Protein AF-A0A7R8WYU8-F1 (afdb_monomer)

Solvent-accessible surface area (backbone atoms only — not comparable to full-atom values): 10848 Å² total; per-residue (Å²): 133,68,36,42,74,58,47,55,52,43,45,74,74,76,44,66,70,91,78,51,84,66,45,81,42,70,71,61,65,74,36,41,31,29,44,47,41,44,45,40,75,74,68,45,57,69,91,38,52,43,76,59,57,95,59,66,72,94,60,75,60,56,80,88,68,89,82,83,86,77,84,81,82,87,82,88,80,89,82,88,52,74,47,62,71,44,30,37,39,35,38,38,49,90,96,40,79,49,75,50,78,42,72,64,64,97,56,30,42,45,52,55,37,48,76,67,75,40,92,70,59,66,78,74,68,45,43,51,68,68,51,29,40,24,28,51,80,39,62,47,62,51,66,47,64,95,47,56,70,66,74,52,71,70,46,42,75,71,31,40,43,48,33,50,45,16,32,84,45,30,40,45,34,31,37,27,48,72,76,46,133

InterPro domains:
  IPR001041 2Fe-2S ferredoxin-type iron-sulfur binding domain [PF00111] (100-169)
  IPR001041 2Fe-2S ferredoxin-type iron-sulfur binding domain [PS51085] (87-181)
  IPR001041 2Fe-2S ferredoxin-type iron-sulfur binding domain [cd00207] (91-170)
  IPR006058 2Fe-2S ferredoxin, iron-sulphur binding site [PS00197] (124-132)
  IPR012675 Beta-grasp domain superfamily [G3DSA:3.10.20.30] (64-180)
  IPR036010 2Fe-2S ferredoxin-like superfamily [SSF54292] (83-177)
  IPR039261 Ferredoxin-NADP reductase (FNR), nucleotide-binding domain [G3DSA:3.40.50.80] (1-59)
  IPR039261 Ferredoxin-NADP reductase (FNR), nucleotide-binding domain [SSF52343] (20-135)

Nearest PDB structures (foldseek):
  1qog-assembly2_B  TM=8.502E-01  e=9.549E-09  Nostoc sp. PCC 7120 = FACHB-418
  3av8-assembly4_D  TM=8.025E-01  e=3.251E-08  Aphanothece sacrum
  4wqm-assembly1_A  TM=8.534E-01  e=3.841E-06  Ectopseudomonas mendocina
  7c3a-assembly2_B  TM=7.737E-01  e=1.030E-04  Janthinobacterium sp. J3
  1j8c-assembly1_A  TM=2.943E-01  e=2.076E-01  Homo sapiens

Structure (mmCIF, N/CA/C/O backbone):
data_AF-A0A7R8WYU8-F1
#
_entry.id   AF-A0A7R8WYU8-F1
#
loop_
_atom_site.group_PDB
_atom_site.id
_atom_site.type_symbol
_atom_site.label_atom_id
_atom_site.label_alt_id
_atom_site.label_comp_id
_atom_site.label_asym_id
_atom_site.label_entity_id
_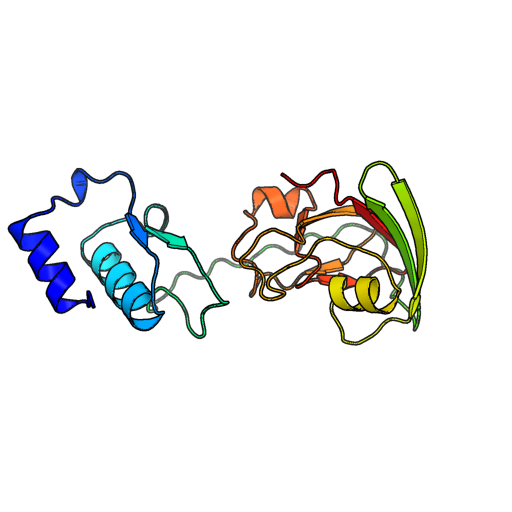atom_site.label_seq_id
_atom_site.pdbx_PDB_ins_code
_atom_site.Cartn_x
_atom_site.Cartn_y
_atom_site.Cartn_z
_atom_site.occupancy
_atom_site.B_iso_or_equiv
_atom_site.auth_seq_id
_atom_site.auth_comp_id
_atom_site.auth_asym_id
_atom_site.auth_atom_id
_atom_site.pdbx_PDB_model_num
ATOM 1 N N . MET A 1 1 ? -7.551 15.362 24.089 1.00 70.94 1 MET A N 1
ATOM 2 C CA . MET A 1 1 ? -7.209 14.040 23.531 1.00 70.94 1 MET A CA 1
ATOM 3 C C . MET A 1 1 ? -8.072 12.981 24.192 1.00 70.94 1 MET A C 1
ATOM 5 O O . MET A 1 1 ? -8.126 12.943 25.428 1.00 70.94 1 MET A O 1
ATOM 9 N N . ILE A 1 2 ? -8.813 12.225 23.382 1.00 85.44 2 ILE A N 1
ATOM 10 C CA . ILE A 1 2 ? -9.545 11.040 23.831 1.00 85.44 2 ILE A CA 1
ATOM 11 C C . ILE A 1 2 ? -8.518 9.941 24.126 1.00 85.44 2 ILE A C 1
ATOM 13 O O . ILE A 1 2 ? -7.519 9.805 23.426 1.00 85.44 2 ILE A O 1
ATOM 17 N N . ASN A 1 3 ? -8.714 9.250 25.237 1.00 82.69 3 ASN A N 1
ATOM 18 C CA . ASN A 1 3 ? -7.902 8.131 25.698 1.00 82.69 3 ASN A CA 1
ATOM 19 C C . ASN A 1 3 ? -8.862 7.074 26.254 1.00 82.69 3 ASN A C 1
ATOM 21 O O . ASN A 1 3 ? -10.072 7.313 26.297 1.00 82.69 3 ASN A O 1
ATOM 25 N N . ARG A 1 4 ? -8.330 5.935 26.701 1.00 83.12 4 ARG A N 1
ATOM 26 C CA . ARG A 1 4 ? -9.147 4.803 27.138 1.00 83.12 4 ARG A CA 1
ATOM 27 C C . ARG A 1 4 ? -10.199 5.169 28.193 1.00 83.12 4 ARG A C 1
ATOM 29 O O . ARG A 1 4 ? -11.384 4.997 27.940 1.00 83.12 4 ARG A O 1
ATOM 36 N N . GLU A 1 5 ? -9.791 5.769 29.312 1.00 87.56 5 GLU A N 1
ATOM 3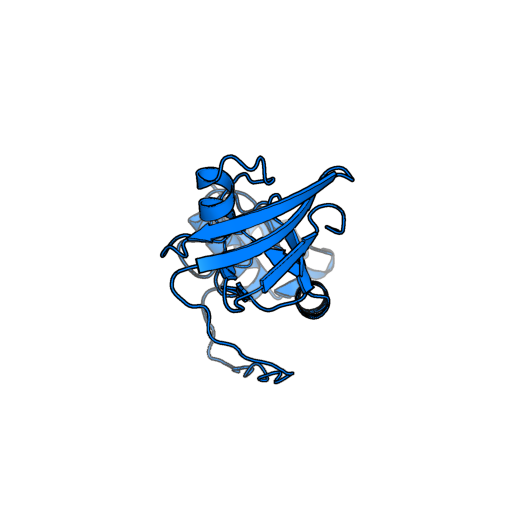7 C CA . GLU A 1 5 ? -10.724 6.165 30.382 1.00 87.56 5 GLU A CA 1
ATOM 38 C C . GLU A 1 5 ? -11.837 7.099 29.891 1.00 87.56 5 GLU A C 1
ATOM 40 O O . GLU A 1 5 ? -12.995 6.971 30.287 1.00 87.56 5 GLU A O 1
ATOM 45 N N . LYS A 1 6 ? -11.501 8.072 29.034 1.00 90.44 6 LYS A N 1
ATOM 46 C CA . LYS A 1 6 ? -12.499 9.001 28.492 1.00 90.44 6 LYS A CA 1
ATOM 47 C C . LYS A 1 6 ? -13.454 8.299 27.536 1.00 90.44 6 LYS A C 1
ATOM 49 O O . LYS A 1 6 ? -14.634 8.631 27.548 1.00 90.44 6 LYS A O 1
ATOM 54 N N . LEU A 1 7 ? -12.958 7.361 26.729 1.00 90.75 7 LEU A N 1
ATOM 55 C CA . LEU A 1 7 ? -13.792 6.571 25.832 1.00 90.75 7 LEU A CA 1
ATOM 56 C C . LEU A 1 7 ? -14.763 5.695 26.628 1.00 90.75 7 LEU A C 1
ATOM 58 O O . LEU A 1 7 ? -15.957 5.765 26.370 1.00 90.75 7 LEU A O 1
ATOM 62 N N . ASP A 1 8 ? -14.288 4.957 27.632 1.00 88.06 8 ASP A N 1
ATOM 63 C CA . ASP A 1 8 ? -15.143 4.081 28.445 1.00 88.06 8 ASP A CA 1
ATOM 64 C C . ASP A 1 8 ? -16.287 4.868 29.108 1.00 88.06 8 ASP A C 1
ATOM 66 O O . ASP A 1 8 ? -17.435 4.425 29.125 1.00 88.06 8 ASP A O 1
ATOM 70 N N . ARG A 1 9 ? -16.014 6.096 29.569 1.00 89.44 9 ARG A N 1
ATOM 71 C CA . ARG A 1 9 ? -17.054 7.002 30.085 1.00 89.44 9 ARG A CA 1
ATOM 72 C C . ARG A 1 9 ? -18.070 7.421 29.021 1.00 89.44 9 ARG A C 1
ATOM 74 O O . ARG A 1 9 ? -19.260 7.491 29.312 1.00 89.44 9 ARG A O 1
ATOM 81 N N . ILE A 1 10 ? -17.620 7.711 27.800 1.00 90.25 10 ILE A N 1
ATOM 82 C CA . ILE A 1 10 ? -18.508 8.068 26.683 1.00 90.25 10 ILE A CA 1
ATOM 83 C C . ILE A 1 10 ? -19.405 6.881 26.317 1.00 90.25 10 ILE A C 1
ATOM 85 O O . ILE A 1 10 ? -20.610 7.065 26.146 1.00 90.25 10 ILE A O 1
ATOM 89 N N . LEU A 1 11 ? -18.842 5.676 26.243 1.00 88.88 11 LEU A N 1
ATOM 90 C CA . LEU A 1 11 ? -19.587 4.452 25.944 1.00 88.88 11 LEU A CA 1
ATOM 91 C C . LEU A 1 11 ? -20.617 4.141 27.040 1.00 88.88 11 LEU A C 1
ATOM 93 O O . LEU A 1 11 ? -21.763 3.836 26.739 1.00 88.88 11 LEU A O 1
ATOM 97 N N . ALA A 1 12 ? -20.261 4.311 28.315 1.00 85.81 12 ALA A N 1
ATOM 98 C CA . ALA A 1 12 ? -21.185 4.063 29.421 1.00 85.81 12 ALA A CA 1
ATOM 99 C C . ALA A 1 12 ? -22.360 5.060 29.488 1.00 85.81 12 ALA A C 1
ATOM 101 O O . ALA A 1 12 ? -23.448 4.703 29.937 1.00 85.81 12 ALA A O 1
ATOM 102 N N . GLU A 1 13 ? -22.151 6.319 29.085 1.00 89.50 13 GLU A N 1
ATOM 103 C CA . GLU A 1 13 ? -23.128 7.394 29.310 1.00 89.50 13 GLU A CA 1
ATOM 104 C C . GLU A 1 13 ? -23.889 7.846 28.057 1.00 89.50 13 GLU A C 1
ATOM 106 O O . GLU A 1 13 ? -24.967 8.436 28.183 1.00 89.50 13 GLU A O 1
ATOM 111 N N . LYS A 1 14 ? -23.305 7.689 26.863 1.00 86.94 14 LYS A N 1
ATOM 112 C CA . LYS A 1 14 ? -23.737 8.430 25.664 1.00 86.94 14 LYS A CA 1
ATOM 113 C C . LYS A 1 14 ? -23.881 7.590 24.405 1.00 86.94 14 LYS A C 1
ATOM 115 O O . LYS A 1 14 ? -24.576 8.040 23.499 1.00 86.94 14 LYS A O 1
ATOM 120 N N . VAL A 1 15 ? -23.226 6.434 24.319 1.00 86.81 15 VAL A N 1
ATOM 121 C CA . VAL A 1 15 ? -23.106 5.689 23.061 1.00 86.81 15 VAL A CA 1
ATOM 122 C C . VAL A 1 15 ? -23.402 4.216 23.281 1.00 86.81 15 VAL A C 1
ATOM 124 O O . VAL A 1 15 ? -22.720 3.539 24.039 1.00 86.81 15 VAL A O 1
ATOM 127 N N . LYS A 1 16 ? -24.393 3.711 22.555 1.00 86.50 16 LYS A N 1
ATOM 128 C CA . LYS A 1 16 ? -24.689 2.286 22.469 1.00 86.50 16 LYS A CA 1
ATOM 129 C C . LYS A 1 16 ? -23.910 1.677 21.309 1.00 86.50 16 LYS A C 1
ATOM 131 O O . LYS A 1 16 ? -24.155 2.021 20.157 1.00 86.50 16 LYS A O 1
ATOM 136 N N . LEU A 1 17 ? -22.939 0.818 21.613 1.00 85.12 17 LEU A N 1
ATOM 137 C CA . LEU A 1 17 ? -22.055 0.218 20.603 1.00 85.12 17 LEU A CA 1
ATOM 138 C C . LEU A 1 17 ? -22.795 -0.675 19.606 1.00 85.12 17 LEU A C 1
ATOM 140 O O . LEU A 1 17 ? -22.388 -0.765 18.454 1.00 85.12 17 LEU A O 1
ATOM 144 N N . ASP A 1 18 ? -23.869 -1.321 20.046 1.00 84.62 18 ASP A N 1
ATOM 145 C CA . ASP A 1 18 ? -24.728 -2.183 19.236 1.00 84.62 18 ASP A CA 1
ATOM 146 C C . ASP A 1 18 ? -25.516 -1.418 18.162 1.00 84.62 18 ASP A C 1
ATOM 148 O O . ASP A 1 18 ? -25.942 -2.021 17.180 1.00 84.62 18 ASP A O 1
ATOM 152 N N . GLU A 1 19 ? -25.664 -0.099 18.310 1.00 88.88 19 GLU A N 1
ATOM 153 C CA . GLU A 1 19 ? -26.297 0.777 17.318 1.00 88.88 19 GLU A CA 1
ATOM 154 C C . GLU A 1 19 ? -25.285 1.365 16.309 1.00 88.88 19 GLU A C 1
ATOM 156 O O . GLU A 1 19 ? -25.689 2.097 15.408 1.00 88.88 19 GLU A O 1
ATOM 161 N N . LEU A 1 20 ? -23.981 1.074 16.440 1.00 89.56 20 LEU A N 1
ATOM 162 C CA . LEU A 1 20 ? -22.947 1.576 15.528 1.00 89.56 20 LEU A CA 1
ATOM 163 C C . LEU A 1 20 ? -22.593 0.556 14.439 1.00 89.56 20 LEU A C 1
ATOM 165 O O . LEU A 1 20 ? -22.223 -0.591 14.715 1.00 89.56 20 LEU A O 1
ATOM 169 N N . ASP A 1 21 ? -22.619 1.016 13.190 1.00 93.31 21 ASP A N 1
ATOM 170 C CA . ASP A 1 21 ? -22.162 0.227 12.048 1.00 93.31 21 ASP A CA 1
ATOM 171 C C . ASP A 1 21 ? -20.638 0.063 12.074 1.00 93.31 21 ASP A C 1
ATOM 173 O O . ASP A 1 21 ? -20.144 -1.067 12.073 1.00 93.31 21 ASP A O 1
ATOM 177 N N . GLU A 1 22 ? -19.914 1.184 12.170 1.00 95.06 22 GLU A N 1
ATOM 178 C CA . GLU A 1 22 ? -18.451 1.261 12.149 1.00 95.06 22 GLU A CA 1
ATOM 179 C C . GLU A 1 22 ? -17.923 2.430 12.998 1.00 95.06 22 GLU A C 1
ATOM 181 O O . GLU A 1 22 ? -18.631 3.399 13.282 1.00 95.06 22 GLU A O 1
ATOM 186 N N . ALA A 1 23 ? -16.646 2.354 13.376 1.00 93.94 23 ALA A N 1
ATOM 187 C CA . ALA A 1 23 ? -15.902 3.442 13.996 1.00 93.94 23 ALA A CA 1
ATOM 188 C C . ALA A 1 23 ? -14.667 3.777 13.157 1.00 93.94 23 ALA A C 1
ATOM 190 O O . ALA A 1 23 ? -13.799 2.930 12.960 1.00 93.94 23 ALA A O 1
ATOM 191 N N . ILE A 1 24 ? -14.567 5.025 12.704 1.00 94.75 24 ILE A N 1
ATOM 192 C CA . ILE A 1 24 ? -13.427 5.520 11.927 1.00 94.75 24 ILE A CA 1
ATOM 193 C C . ILE A 1 24 ? -12.549 6.367 12.847 1.00 94.75 24 ILE A C 1
ATOM 195 O O . ILE A 1 24 ? -13.016 7.333 13.455 1.00 94.75 24 ILE A O 1
ATOM 199 N N . ILE A 1 25 ? -11.281 5.987 12.975 1.00 94.12 25 ILE A N 1
ATOM 200 C CA . ILE A 1 25 ? -10.341 6.574 13.925 1.00 94.12 25 ILE A CA 1
ATOM 201 C C . ILE A 1 25 ? -9.202 7.251 13.166 1.00 94.12 25 ILE A C 1
ATOM 203 O O . ILE A 1 25 ? -8.524 6.642 12.346 1.00 94.12 25 ILE A O 1
ATOM 207 N N . CYS A 1 26 ? -8.964 8.515 13.494 1.00 94.44 26 CYS A N 1
ATOM 208 C CA . CYS A 1 26 ? -7.904 9.328 12.918 1.00 94.44 26 CYS A CA 1
ATOM 209 C C . CYS A 1 26 ? -7.281 10.189 14.026 1.00 94.44 26 CYS A C 1
ATOM 211 O O . CYS A 1 26 ? -7.989 10.689 14.909 1.00 94.44 26 CYS A O 1
ATOM 213 N N . GLY A 1 27 ? -5.956 10.342 14.023 1.00 91.94 27 GLY A N 1
ATOM 214 C CA . GLY A 1 27 ? -5.247 11.190 14.981 1.00 91.94 27 GLY A CA 1
ATOM 215 C C . GLY A 1 27 ? -3.880 10.647 15.397 1.00 91.94 27 GLY A C 1
ATOM 216 O O . GLY A 1 27 ? -3.328 9.769 14.742 1.00 91.94 27 GLY A O 1
ATOM 217 N N . PRO A 1 28 ? -3.300 11.168 16.493 1.00 92.19 28 PRO A N 1
ATOM 218 C CA . PRO A 1 28 ? -2.008 10.693 16.970 1.00 92.19 28 PRO A CA 1
ATOM 219 C C . PRO A 1 28 ? -2.071 9.221 17.392 1.00 92.19 28 PRO A C 1
ATOM 221 O O . PRO A 1 28 ? -3.026 8.805 18.051 1.00 92.19 28 PRO A O 1
ATOM 224 N N . GLU A 1 29 ? -1.021 8.462 17.089 1.00 91.50 29 GLU A N 1
ATOM 225 C CA . GLU A 1 29 ? -0.973 7.008 17.298 1.00 91.50 29 GLU A CA 1
ATOM 226 C C . GLU A 1 29 ? -1.404 6.547 18.709 1.00 91.50 29 GLU A C 1
ATOM 228 O O . GLU A 1 29 ? -2.282 5.686 18.790 1.00 91.50 29 GLU A O 1
ATOM 233 N N . PRO A 1 30 ? -0.950 7.156 19.829 1.00 91.12 30 PRO A N 1
ATOM 234 C CA . PRO A 1 30 ? -1.391 6.731 21.163 1.00 91.12 30 PRO A CA 1
ATOM 235 C C . PRO A 1 30 ? -2.900 6.897 21.399 1.00 91.12 30 PRO A C 1
ATOM 237 O O . PRO A 1 30 ? -3.507 6.146 22.161 1.00 91.12 30 PRO A O 1
ATOM 240 N N . MET A 1 31 ? -3.521 7.890 20.753 1.00 93.06 31 MET A N 1
ATOM 241 C CA . MET A 1 31 ? -4.975 8.056 20.787 1.00 93.06 31 MET A CA 1
ATOM 242 C C . MET A 1 31 ? -5.654 6.966 19.964 1.00 93.06 31 MET A C 1
ATOM 244 O O . MET A 1 31 ? -6.624 6.389 20.447 1.00 93.06 31 MET A O 1
ATOM 248 N N . MET A 1 32 ? -5.155 6.679 18.759 1.00 93.38 32 MET A N 1
ATOM 249 C CA . MET A 1 32 ? -5.753 5.660 17.898 1.00 93.38 32 MET A CA 1
ATOM 250 C C . MET A 1 32 ? -5.751 4.289 18.576 1.00 93.38 32 MET A C 1
ATOM 252 O O . MET A 1 32 ? -6.802 3.659 18.665 1.00 93.38 32 MET A O 1
ATOM 256 N N . ILE A 1 33 ? -4.616 3.894 19.159 1.00 91.81 33 ILE A N 1
ATOM 257 C CA . ILE A 1 33 ? -4.468 2.647 19.924 1.00 91.81 33 ILE A CA 1
ATOM 258 C C . ILE A 1 33 ? -5.430 2.624 21.114 1.00 91.81 33 ILE A C 1
ATOM 260 O O . ILE A 1 33 ? -6.173 1.660 21.298 1.00 91.81 33 ILE A O 1
ATOM 264 N N . GLY A 1 34 ? -5.464 3.692 21.916 1.00 92.25 34 GLY A N 1
ATOM 265 C CA . GLY A 1 34 ? -6.326 3.750 23.098 1.00 92.25 34 GLY A CA 1
ATOM 266 C C . GLY A 1 34 ? -7.819 3.666 22.766 1.00 92.25 34 GLY A C 1
ATOM 267 O O . GLY A 1 34 ? -8.577 3.033 23.503 1.00 92.25 34 GLY A O 1
ATOM 268 N N . VAL A 1 35 ? -8.241 4.284 21.659 1.00 93.69 35 VAL A N 1
ATOM 269 C CA . VAL A 1 35 ? -9.634 4.244 21.195 1.00 93.69 35 VAL A CA 1
ATOM 270 C C . VAL A 1 35 ? -9.973 2.880 20.601 1.00 93.69 35 VAL A C 1
ATOM 272 O O . VAL A 1 35 ? -10.967 2.285 21.005 1.00 93.69 35 VAL A O 1
ATOM 275 N N . ALA A 1 36 ? -9.141 2.355 19.701 1.00 93.50 36 ALA A N 1
ATOM 276 C CA . ALA A 1 36 ? -9.373 1.073 19.042 1.00 93.50 36 ALA A CA 1
ATOM 277 C C . ALA A 1 36 ? -9.475 -0.081 20.043 1.00 93.50 36 ALA A C 1
ATOM 279 O O . ALA A 1 36 ? -10.438 -0.847 20.018 1.00 93.50 36 ALA A O 1
ATOM 280 N N . ASN A 1 37 ? -8.530 -0.161 20.984 1.00 91.69 37 ASN A N 1
ATOM 281 C CA . ASN A 1 37 ? -8.561 -1.179 22.030 1.00 91.69 37 ASN A CA 1
ATOM 282 C C . ASN A 1 37 ? -9.747 -0.989 22.979 1.00 91.69 37 ASN A C 1
ATOM 284 O O . ASN A 1 37 ? -10.326 -1.974 23.427 1.00 91.69 37 ASN A O 1
ATOM 288 N N . GLY A 1 38 ? -10.147 0.254 23.269 1.00 92.00 38 GLY A N 1
ATOM 289 C CA . GLY A 1 38 ? -11.347 0.516 24.061 1.00 92.00 38 GLY A CA 1
ATOM 290 C C . GLY A 1 38 ? -12.625 0.038 23.376 1.00 92.00 38 GLY A C 1
ATOM 291 O O . GLY A 1 38 ? -13.411 -0.668 23.999 1.00 92.00 38 GLY A O 1
ATOM 292 N N . LEU A 1 39 ? -12.813 0.342 22.092 1.00 92.81 39 LEU A N 1
ATOM 293 C CA . LEU A 1 39 ? -13.968 -0.136 21.325 1.00 92.81 39 LEU A CA 1
ATOM 294 C C . LEU A 1 39 ? -13.992 -1.666 21.236 1.00 92.81 39 LEU A C 1
ATOM 296 O O . LEU A 1 39 ? -15.017 -2.280 21.530 1.00 92.81 39 LEU A O 1
ATOM 300 N N . TYR A 1 40 ? -12.851 -2.278 20.905 1.00 91.38 40 TYR A N 1
ATOM 301 C CA . TYR A 1 40 ? -12.728 -3.730 20.789 1.00 91.38 40 TYR A CA 1
ATOM 302 C C . TYR A 1 40 ? -13.046 -4.446 22.108 1.00 91.38 40 TYR A C 1
ATOM 304 O O . TYR A 1 40 ? -13.851 -5.373 22.145 1.00 91.38 40 TYR A O 1
ATOM 312 N N . GLN A 1 41 ? -12.482 -3.977 23.224 1.00 88.94 41 GLN A N 1
ATOM 313 C CA . GLN A 1 41 ? -12.712 -4.585 24.538 1.00 88.94 41 GLN A CA 1
ATOM 314 C C . GLN A 1 41 ? -14.139 -4.377 25.065 1.00 88.94 41 GLN A C 1
ATOM 316 O O . GLN A 1 41 ? -14.592 -5.154 25.903 1.00 88.94 41 GLN A O 1
ATOM 321 N N . ASN A 1 42 ? -14.858 -3.367 24.568 1.00 89.12 42 ASN A N 1
ATOM 322 C CA . ASN A 1 42 ? -16.280 -3.173 24.851 1.00 89.12 42 ASN A CA 1
ATOM 323 C C . ASN A 1 42 ? -17.199 -3.911 23.848 1.00 89.12 42 ASN A C 1
ATOM 325 O O . ASN A 1 42 ? -18.415 -3.743 23.898 1.00 89.12 42 ASN A O 1
ATOM 329 N N . GLY A 1 43 ? -16.644 -4.760 22.972 1.00 89.62 43 GLY A N 1
ATOM 330 C CA . GLY A 1 43 ? -17.402 -5.713 22.153 1.00 89.62 43 GLY A CA 1
ATOM 331 C C . GLY A 1 43 ? -17.604 -5.326 20.686 1.00 89.62 43 GLY A C 1
ATOM 332 O O . GLY A 1 43 ? -18.318 -6.036 19.981 1.00 89.62 43 GLY A O 1
ATOM 333 N N . MET A 1 44 ? -16.995 -4.239 20.202 1.00 92.38 44 MET A N 1
ATOM 334 C CA . MET A 1 44 ? -16.997 -3.930 18.769 1.00 92.38 44 MET A CA 1
ATOM 335 C C . MET A 1 44 ? -16.037 -4.864 18.020 1.00 92.38 44 MET A C 1
ATOM 337 O O . MET A 1 44 ? -14.898 -5.053 18.440 1.00 92.38 44 MET A O 1
ATOM 341 N N . ASP A 1 45 ? -16.475 -5.433 16.898 1.00 91.81 45 ASP A N 1
ATOM 342 C CA . ASP A 1 45 ? -15.616 -6.269 16.053 1.00 91.81 45 ASP A CA 1
ATOM 343 C C . ASP A 1 45 ? -14.452 -5.451 15.458 1.00 91.81 45 ASP A C 1
ATOM 345 O O . ASP A 1 45 ? -14.645 -4.303 15.048 1.00 91.81 45 ASP A O 1
ATOM 349 N N . LYS A 1 46 ? -13.247 -6.037 15.370 1.00 90.88 46 LYS A N 1
ATOM 350 C CA . LYS A 1 46 ? -12.080 -5.373 14.760 1.00 90.88 46 LYS A CA 1
ATOM 351 C C . LYS A 1 46 ? -12.344 -4.968 13.311 1.00 90.88 46 LYS A C 1
ATOM 353 O O . LYS A 1 46 ? -11.865 -3.922 12.890 1.00 90.88 46 LYS A O 1
ATOM 358 N N . SER A 1 47 ? -13.123 -5.749 12.561 1.00 90.19 47 SER A N 1
ATOM 359 C CA . SER A 1 47 ? -13.449 -5.463 11.162 1.00 90.19 47 SER A CA 1
ATOM 360 C C . SER A 1 47 ? -14.252 -4.170 10.990 1.00 90.19 47 SER A C 1
ATOM 362 O O . SER A 1 47 ? -14.208 -3.577 9.912 1.00 90.19 47 SER A O 1
ATOM 364 N N . LYS A 1 48 ? -14.956 -3.727 12.042 1.00 93.31 48 LYS A N 1
ATOM 365 C CA . LYS A 1 48 ? -15.756 -2.493 12.093 1.00 93.31 48 LYS A CA 1
ATOM 366 C C . LYS A 1 48 ? -14.966 -1.274 12.580 1.00 93.31 48 LYS A C 1
ATOM 368 O O . LYS A 1 48 ? -15.501 -0.169 12.593 1.00 93.31 48 LYS A O 1
ATOM 373 N N . ILE A 1 49 ? -13.715 -1.460 12.999 1.00 94.62 49 ILE A N 1
ATOM 374 C CA . ILE A 1 49 ? -12.832 -0.387 13.460 1.00 94.62 49 ILE A CA 1
ATOM 375 C C . ILE A 1 49 ? -11.860 -0.058 12.327 1.00 94.62 49 ILE A C 1
ATOM 377 O O . ILE A 1 49 ? -10.981 -0.850 11.991 1.00 94.62 49 ILE A O 1
ATOM 381 N N . LYS A 1 50 ? -12.033 1.116 11.724 1.00 94.12 50 LYS A N 1
ATOM 382 C CA . LYS A 1 50 ? -11.267 1.593 10.570 1.00 94.12 50 LYS A CA 1
ATOM 383 C C . LYS A 1 50 ? -10.307 2.701 10.989 1.00 94.12 50 LYS A C 1
ATOM 385 O O . LYS A 1 50 ? -10.583 3.441 11.935 1.00 94.12 50 LYS A O 1
ATOM 390 N N . PHE A 1 51 ? -9.203 2.842 10.263 1.00 93.38 51 PHE A N 1
ATOM 391 C CA . PHE A 1 51 ? -8.177 3.842 10.550 1.00 93.38 51 PHE A CA 1
ATOM 392 C C . PHE A 1 51 ? -7.849 4.671 9.319 1.00 93.38 51 PHE A C 1
ATOM 394 O O . PHE A 1 51 ? -7.752 4.139 8.218 1.00 93.38 51 PHE A O 1
ATOM 401 N N . GLU A 1 52 ? -7.604 5.956 9.539 1.00 92.31 52 GLU A N 1
ATOM 402 C CA . GLU A 1 52 ? -6.912 6.813 8.582 1.00 92.31 52 GLU A CA 1
ATOM 403 C C . GLU A 1 52 ? -5.490 7.055 9.102 1.00 92.31 52 GLU A C 1
ATOM 405 O O . GLU A 1 52 ? -5.288 7.666 10.157 1.00 92.31 52 GLU A O 1
ATOM 410 N N . LEU A 1 53 ? -4.497 6.519 8.390 1.00 90.38 53 LEU A N 1
ATOM 411 C CA . LEU A 1 53 ? -3.098 6.532 8.810 1.00 90.38 53 LEU A CA 1
ATOM 412 C C . LEU A 1 53 ? -2.311 7.581 8.022 1.00 90.38 53 LEU A C 1
ATOM 414 O O . LEU A 1 53 ? -2.069 7.430 6.830 1.00 90.38 53 LEU A O 1
ATOM 418 N N . PHE A 1 54 ? -1.833 8.623 8.704 1.00 86.50 54 PHE A N 1
ATOM 419 C CA . PHE A 1 54 ? -0.928 9.612 8.094 1.00 86.50 54 PHE A CA 1
ATOM 420 C C . PHE A 1 54 ? 0.513 9.114 7.952 1.00 86.50 54 PHE A C 1
ATOM 422 O O . PHE A 1 54 ? 1.308 9.692 7.214 1.00 86.50 54 PHE A O 1
ATOM 429 N N . ALA A 1 55 ? 0.866 8.070 8.695 1.00 86.62 55 ALA A N 1
ATOM 430 C CA . ALA A 1 55 ? 2.166 7.429 8.662 1.00 86.62 55 ALA A CA 1
ATOM 431 C C . ALA A 1 55 ? 2.005 5.946 9.016 1.00 86.62 55 ALA A C 1
ATOM 433 O O . ALA A 1 55 ? 1.029 5.588 9.685 1.00 86.62 55 ALA A O 1
ATOM 434 N N . PRO A 1 56 ? 2.958 5.089 8.613 1.00 86.44 56 PRO A N 1
ATOM 435 C CA . PRO A 1 56 ? 2.990 3.708 9.069 1.00 86.44 56 PRO A CA 1
ATOM 436 C C . PRO A 1 56 ? 3.053 3.673 10.600 1.00 86.44 56 PRO A C 1
ATOM 438 O O . PRO A 1 56 ? 3.853 4.415 11.182 1.00 86.44 56 PRO A O 1
ATOM 441 N N . PRO A 1 57 ? 2.232 2.844 11.258 1.00 86.75 57 PRO A N 1
ATOM 442 C CA . PRO A 1 57 ? 2.206 2.786 12.707 1.00 86.75 57 PRO A CA 1
ATOM 443 C C . PRO A 1 57 ? 3.523 2.207 13.237 1.00 86.75 57 PRO A C 1
ATOM 445 O O . PRO A 1 57 ? 4.093 1.276 12.667 1.00 86.75 57 PRO A O 1
ATOM 448 N N . SER A 1 58 ? 4.014 2.765 14.343 1.00 88.12 58 SER A N 1
ATOM 449 C CA . SER A 1 58 ? 5.259 2.324 14.986 1.00 88.12 58 SER A CA 1
ATOM 450 C C . SER A 1 58 ? 5.098 1.044 15.813 1.00 88.12 58 SER A C 1
ATOM 452 O O . SER A 1 58 ? 6.084 0.415 16.196 1.00 88.12 58 SER A O 1
ATOM 454 N N . GLN A 1 59 ? 3.851 0.654 16.070 1.00 85.00 59 GLN A N 1
ATOM 455 C CA . GLN A 1 59 ? 3.452 -0.530 16.822 1.00 85.00 59 GLN A CA 1
ATOM 456 C C . GLN A 1 59 ? 2.064 -1.008 16.355 1.00 85.00 59 GLN A C 1
ATOM 458 O O . GLN A 1 59 ? 1.342 -0.240 15.713 1.00 85.00 59 GLN A O 1
ATOM 463 N N . PRO A 1 60 ? 1.645 -2.242 16.683 1.00 86.50 60 PRO A N 1
ATOM 464 C CA . PRO A 1 60 ? 0.306 -2.723 16.355 1.00 86.50 60 PRO A CA 1
ATOM 465 C C . PRO A 1 60 ? -0.804 -1.810 16.902 1.00 86.50 60 PRO A C 1
ATOM 467 O O . PRO A 1 60 ? -0.753 -1.357 18.044 1.00 86.50 60 PRO A O 1
ATOM 470 N N . LEU A 1 61 ? -1.844 -1.567 16.096 1.00 85.69 61 LEU A N 1
ATOM 471 C CA . LEU A 1 61 ? -2.987 -0.728 16.494 1.00 85.69 61 LEU A CA 1
ATOM 472 C C . LEU A 1 61 ? -3.891 -1.397 17.542 1.00 85.69 61 LEU A C 1
ATOM 474 O O . LEU A 1 61 ? -4.613 -0.719 18.274 1.00 85.69 61 LEU A O 1
ATOM 478 N N . PHE A 1 62 ? -3.827 -2.724 17.629 1.00 86.75 62 PHE A N 1
ATOM 479 C CA . PHE A 1 62 ? -4.500 -3.529 18.640 1.00 86.75 62 PHE A CA 1
ATOM 480 C C . PHE A 1 62 ? -3.454 -4.231 19.497 1.00 86.75 62 PHE A C 1
ATOM 482 O O . PHE A 1 62 ? -2.538 -4.852 18.963 1.00 86.75 62 PHE A O 1
ATOM 489 N N . GLU A 1 63 ? -3.613 -4.157 20.814 1.00 77.81 63 GLU A N 1
ATOM 490 C CA . GLU A 1 63 ? -2.787 -4.916 21.748 1.00 77.81 63 GLU A CA 1
ATOM 491 C C . GLU A 1 63 ? -3.106 -6.412 21.596 1.00 77.81 63 GLU A C 1
ATOM 493 O O . GLU A 1 63 ? -4.269 -6.805 21.429 1.00 77.81 63 GLU A O 1
ATOM 498 N N . GLU A 1 64 ? -2.076 -7.261 21.611 1.00 61.31 64 GLU A N 1
ATOM 499 C CA . GLU A 1 64 ? -2.261 -8.704 21.477 1.00 61.31 64 GLU A CA 1
ATOM 500 C C . GLU A 1 64 ? -2.973 -9.280 22.709 1.00 61.31 64 GLU A C 1
ATOM 502 O O . GLU A 1 64 ? -2.471 -9.244 23.833 1.00 61.31 64 GLU A O 1
ATOM 507 N N . VAL A 1 65 ? -4.147 -9.866 22.478 1.00 41.03 65 VAL A N 1
ATOM 508 C CA . VAL A 1 65 ? -4.710 -10.919 23.329 1.00 41.03 65 VAL A CA 1
ATOM 509 C C . VAL A 1 65 ? -4.333 -12.259 22.697 1.00 41.03 65 VAL A C 1
ATOM 511 O O . VAL A 1 65 ? -4.416 -12.394 21.478 1.00 41.03 65 VAL A O 1
ATOM 514 N N . ALA A 1 66 ? -3.878 -13.209 23.522 1.00 35.81 66 ALA A N 1
ATOM 515 C CA . ALA A 1 66 ? -3.290 -14.486 23.107 1.00 35.81 66 ALA A CA 1
ATOM 516 C C . ALA A 1 66 ? -4.047 -15.200 21.957 1.00 35.81 66 ALA A C 1
ATOM 518 O O . ALA A 1 66 ? -5.275 -15.252 21.932 1.00 35.81 66 ALA A O 1
ATOM 519 N N . GLU A 1 67 ? -3.236 -15.735 21.042 1.00 34.53 67 GLU A N 1
ATOM 520 C CA . GLU A 1 67 ? -3.414 -16.064 19.617 1.00 34.53 67 GLU A CA 1
ATOM 521 C C . GLU A 1 67 ? -4.583 -16.965 19.165 1.00 34.53 67 GLU A C 1
ATOM 523 O O . GLU A 1 67 ? -5.000 -17.882 19.869 1.00 34.53 67 GLU A O 1
ATOM 528 N N . VAL A 1 68 ? -4.922 -16.850 17.868 1.00 28.53 68 VAL A N 1
ATOM 529 C CA . VAL A 1 68 ? -4.806 -17.995 16.937 1.00 28.53 68 VAL A CA 1
ATOM 530 C C . VAL A 1 68 ? -4.138 -17.521 15.642 1.00 28.53 68 VAL A C 1
ATOM 532 O O . VAL A 1 68 ? -4.709 -16.733 14.888 1.00 28.53 68 VAL A O 1
ATOM 535 N N . ALA A 1 69 ? -2.925 -18.017 15.398 1.00 35.81 69 ALA A N 1
ATOM 536 C CA . ALA A 1 69 ? -2.164 -17.824 14.173 1.00 35.81 69 ALA A CA 1
ATOM 537 C C . ALA A 1 69 ? -2.908 -18.390 12.952 1.00 35.81 69 ALA A C 1
ATOM 539 O O . ALA A 1 69 ? -3.365 -19.537 12.966 1.00 35.81 69 ALA A O 1
ATOM 540 N N . LYS A 1 70 ? -2.984 -17.609 11.871 1.00 30.14 70 LYS A N 1
ATOM 541 C CA . LYS A 1 70 ? -3.282 -18.126 10.534 1.00 30.14 70 LYS A CA 1
ATOM 542 C C . LYS A 1 70 ? -1.994 -18.080 9.726 1.00 30.14 70 LYS A C 1
ATOM 544 O O . LYS A 1 70 ? -1.407 -17.021 9.550 1.00 30.14 70 LYS A O 1
ATOM 549 N N . GLN A 1 71 ? -1.544 -19.261 9.322 1.00 29.84 71 GLN A N 1
ATOM 550 C CA . GLN A 1 71 ? -0.457 -19.445 8.371 1.00 29.84 71 GLN A CA 1
ATOM 551 C C . GLN A 1 71 ? -0.975 -19.086 6.978 1.00 29.84 71 GLN A C 1
ATOM 553 O O . GLN A 1 71 ? -2.024 -19.587 6.567 1.00 29.84 71 GLN A O 1
ATOM 558 N N . GLU A 1 72 ? -0.251 -18.221 6.278 1.00 30.73 72 GLU A N 1
ATOM 559 C CA . GLU A 1 72 ? -0.492 -17.917 4.870 1.00 30.73 72 GLU A CA 1
ATOM 560 C C . GLU A 1 72 ? -0.002 -19.085 3.991 1.00 30.73 72 GLU A C 1
ATOM 562 O O . GLU A 1 72 ? 1.027 -19.695 4.303 1.00 30.73 72 GLU A O 1
ATOM 567 N N . PRO A 1 73 ? -0.727 -19.444 2.917 1.00 29.84 73 PRO A N 1
ATOM 568 C CA . PRO A 1 73 ? -0.296 -20.477 1.990 1.00 29.84 73 PRO A CA 1
ATOM 569 C C . PRO A 1 73 ? 0.716 -19.913 0.983 1.00 29.84 73 PRO A C 1
ATOM 571 O O . PRO A 1 73 ? 0.488 -18.877 0.365 1.00 29.84 73 PRO A O 1
ATOM 574 N N . GLU A 1 74 ? 1.809 -20.643 0.762 1.00 27.98 74 GLU A N 1
ATOM 575 C CA . GLU A 1 74 ? 2.678 -20.443 -0.400 1.00 27.98 74 GLU A CA 1
ATOM 576 C C . GLU A 1 74 ? 1.914 -20.785 -1.686 1.00 27.98 74 GLU A C 1
ATOM 578 O O . GLU A 1 74 ? 1.456 -21.916 -1.878 1.00 27.98 74 GLU A O 1
ATOM 583 N N . VAL A 1 75 ? 1.810 -19.814 -2.593 1.00 31.75 75 VAL A N 1
ATOM 584 C CA . VAL A 1 75 ? 1.354 -20.036 -3.967 1.00 31.75 75 VAL A CA 1
ATOM 585 C C . VAL A 1 75 ? 2.585 -20.141 -4.866 1.00 31.75 75 VAL A C 1
ATOM 587 O O . VAL A 1 75 ? 3.201 -19.144 -5.232 1.00 31.75 75 VAL A O 1
ATOM 590 N N . GLU A 1 76 ? 2.948 -21.365 -5.247 1.00 37.94 76 GLU A N 1
ATOM 591 C CA . GLU A 1 76 ? 3.889 -21.608 -6.342 1.00 37.94 76 GLU A CA 1
ATOM 592 C C . GLU A 1 76 ? 3.174 -21.478 -7.692 1.00 37.94 76 GLU A C 1
ATOM 594 O O . GLU A 1 76 ? 2.326 -22.319 -8.000 1.00 37.94 76 GLU A O 1
ATOM 599 N N . LYS A 1 77 ? 3.584 -20.532 -8.555 1.00 30.14 77 LYS A N 1
ATOM 600 C CA . LYS A 1 77 ? 3.521 -20.712 -10.020 1.00 30.14 77 LYS A CA 1
ATOM 601 C C . LYS A 1 77 ? 4.655 -20.014 -10.786 1.00 30.14 77 LYS A C 1
ATOM 603 O O . LYS A 1 77 ? 4.645 -18.814 -10.984 1.00 30.14 77 LYS A O 1
ATOM 608 N N . ALA A 1 78 ? 5.498 -20.883 -11.349 1.00 35.44 78 ALA A N 1
ATOM 609 C CA . ALA A 1 78 ? 6.109 -20.854 -12.682 1.00 35.44 78 ALA A CA 1
ATOM 610 C C . ALA A 1 78 ? 7.097 -19.730 -13.071 1.00 35.44 78 ALA A C 1
ATOM 612 O O . ALA A 1 78 ? 6.719 -18.691 -13.599 1.00 35.44 78 ALA A O 1
ATOM 613 N N . GLY A 1 79 ? 8.386 -20.105 -13.069 1.00 37.50 79 GLY A N 1
ATOM 614 C CA . GLY A 1 79 ? 9.378 -19.592 -14.025 1.00 37.50 79 GLY A CA 1
ATOM 615 C C . GLY A 1 79 ? 10.439 -18.659 -13.449 1.00 37.50 79 GLY A C 1
ATOM 616 O O . GLY A 1 79 ? 10.694 -17.598 -14.010 1.00 37.50 79 GLY A O 1
ATOM 617 N N . SER A 1 80 ? 11.094 -19.046 -12.356 1.00 39.56 80 SER A N 1
ATOM 618 C CA . SER A 1 80 ? 12.172 -18.265 -11.747 1.00 39.56 80 SER A CA 1
ATOM 619 C C . SER A 1 80 ? 13.461 -18.308 -12.581 1.00 39.56 80 SER A C 1
ATOM 621 O O . SER A 1 80 ? 14.284 -19.215 -12.469 1.00 39.56 80 SER A O 1
ATOM 623 N N . ILE A 1 81 ? 13.676 -17.269 -13.390 1.00 51.03 81 ILE A N 1
ATOM 624 C CA . ILE A 1 81 ? 15.029 -16.782 -13.681 1.00 51.03 81 ILE A CA 1
ATOM 625 C C . ILE A 1 81 ? 15.332 -15.739 -12.607 1.00 51.03 81 ILE A C 1
ATOM 627 O O . ILE A 1 81 ? 14.705 -14.679 -12.572 1.00 51.03 81 ILE A O 1
ATOM 631 N N . SER A 1 82 ? 16.265 -16.062 -11.710 1.00 58.59 82 SER A N 1
ATOM 632 C CA . SER A 1 82 ? 16.756 -15.138 -10.688 1.00 58.59 82 SER A CA 1
ATOM 633 C C . SER A 1 82 ? 17.267 -13.854 -11.341 1.00 58.59 82 SER A C 1
ATOM 635 O O . SER A 1 82 ? 18.089 -13.919 -12.257 1.00 58.59 82 SER A O 1
ATOM 637 N N . VAL A 1 83 ? 16.802 -12.702 -10.857 1.00 63.62 83 VAL A N 1
ATOM 638 C CA . VAL A 1 83 ? 17.333 -11.390 -11.250 1.00 63.62 83 VAL A CA 1
ATOM 639 C C . VAL A 1 83 ? 18.853 -11.350 -11.046 1.00 63.62 83 VAL A C 1
ATOM 641 O O . VAL A 1 83 ? 19.336 -11.697 -9.968 1.00 63.62 83 VAL A O 1
ATOM 644 N N . GLY A 1 84 ? 19.585 -10.943 -12.088 1.00 72.38 84 GLY A 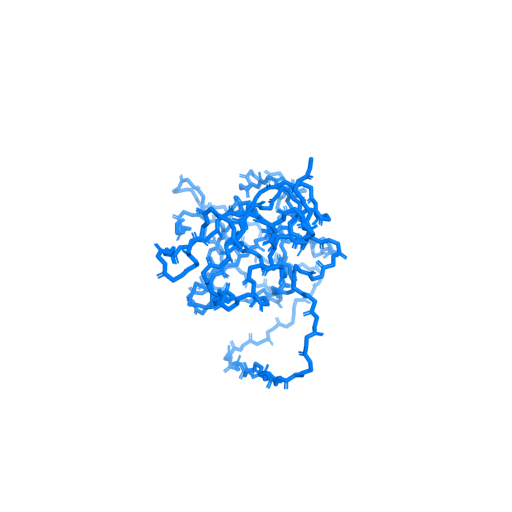N 1
ATOM 645 C CA . GLY A 1 84 ? 21.006 -10.591 -12.009 1.00 72.38 84 GLY A CA 1
ATOM 646 C C . GLY A 1 84 ? 21.201 -9.155 -11.505 1.00 72.38 84 GLY A C 1
ATOM 647 O O . GLY A 1 84 ? 20.351 -8.617 -10.806 1.00 72.38 84 GLY A O 1
ATOM 648 N N . ASP A 1 85 ? 22.293 -8.494 -11.884 1.00 87.81 85 ASP A N 1
ATOM 649 C CA . ASP A 1 85 ? 22.536 -7.099 -11.471 1.00 87.81 85 ASP A CA 1
ATOM 650 C C . ASP A 1 85 ? 21.580 -6.092 -12.150 1.00 87.81 85 ASP A C 1
ATOM 652 O O . ASP A 1 85 ? 21.458 -4.952 -11.704 1.00 87.81 85 ASP A O 1
ATOM 656 N N . SER A 1 86 ? 20.874 -6.504 -13.209 1.00 93.25 86 SER A N 1
ATOM 657 C CA . SER A 1 86 ? 19.855 -5.715 -13.910 1.00 93.25 86 SER A CA 1
ATOM 658 C C . SER A 1 86 ? 18.588 -6.525 -14.203 1.00 93.25 86 SER A C 1
ATOM 660 O O . SER A 1 86 ? 18.575 -7.760 -14.151 1.00 93.25 86 SER A O 1
ATOM 662 N N . TYR A 1 87 ? 17.507 -5.811 -14.507 1.00 96.06 87 TYR A N 1
ATOM 663 C CA . TYR A 1 87 ? 16.236 -6.360 -14.975 1.00 96.06 87 TYR A CA 1
ATOM 664 C C . TYR A 1 87 ? 15.594 -5.407 -15.984 1.00 96.06 87 TYR A C 1
ATOM 666 O O . TYR A 1 87 ? 15.853 -4.204 -15.993 1.00 96.06 87 TYR A O 1
ATOM 674 N N . LYS A 1 88 ? 14.745 -5.954 -16.850 1.00 97.31 88 LYS A N 1
ATOM 675 C CA . LYS A 1 88 ? 13.935 -5.177 -17.786 1.00 97.31 88 LYS A CA 1
ATOM 676 C C . LYS A 1 88 ? 12.559 -4.926 -17.192 1.00 97.31 88 LYS A C 1
ATOM 678 O O . LYS A 1 88 ? 11.975 -5.821 -16.585 1.00 97.31 88 LYS A O 1
ATOM 683 N N . ILE A 1 89 ? 12.040 -3.729 -17.401 1.00 97.75 89 ILE A N 1
ATOM 684 C CA . ILE A 1 89 ? 10.709 -3.350 -16.955 1.00 97.75 89 ILE A CA 1
ATOM 685 C C . ILE A 1 89 ? 9.954 -2.649 -18.072 1.00 97.75 89 ILE A C 1
ATOM 687 O O . ILE A 1 89 ? 10.517 -1.813 -18.782 1.00 97.75 89 ILE A O 1
ATOM 691 N N . LYS A 1 90 ? 8.681 -3.006 -18.205 1.00 98.19 90 LYS A N 1
ATOM 692 C CA . LYS A 1 90 ? 7.704 -2.307 -19.029 1.00 98.19 90 LYS A CA 1
ATOM 693 C C . LYS A 1 90 ? 6.625 -1.737 -18.119 1.00 98.19 90 LYS A C 1
ATOM 695 O O . LYS A 1 90 ? 6.154 -2.427 -17.217 1.00 98.19 90 LYS A O 1
ATOM 700 N N . ILE A 1 91 ? 6.280 -0.481 -18.341 1.00 97.94 91 ILE A N 1
ATOM 701 C CA . ILE A 1 91 ? 5.398 0.300 -17.480 1.00 97.94 91 ILE A CA 1
ATOM 702 C C . ILE A 1 91 ? 4.306 0.885 -18.356 1.00 97.94 91 ILE A C 1
ATOM 704 O O . ILE A 1 91 ? 4.634 1.553 -19.335 1.00 97.94 91 ILE A O 1
ATOM 708 N N . THR A 1 92 ? 3.052 0.637 -17.999 1.00 97.69 92 THR A N 1
ATOM 709 C CA . THR A 1 92 ? 1.900 1.368 -18.533 1.00 97.69 92 THR A CA 1
ATOM 710 C C . THR A 1 92 ? 1.537 2.479 -17.550 1.00 97.69 92 THR A C 1
ATOM 712 O O . THR A 1 92 ? 1.368 2.198 -16.359 1.00 97.69 92 THR A O 1
ATOM 715 N N . LEU A 1 93 ? 1.490 3.721 -18.029 1.00 95.19 93 LEU A N 1
ATOM 716 C CA . LEU A 1 93 ? 1.098 4.901 -17.259 1.00 95.19 93 LEU A CA 1
ATOM 717 C C . LEU A 1 93 ? 0.519 5.956 -18.206 1.00 95.19 93 LEU A C 1
ATOM 719 O O . LEU A 1 93 ? 1.181 6.316 -19.178 1.00 95.19 93 LEU A O 1
ATOM 723 N N . ASP A 1 94 ? -0.669 6.472 -17.899 1.00 93.38 94 ASP A N 1
ATOM 724 C CA . ASP A 1 94 ? -1.372 7.481 -18.701 1.00 93.38 94 ASP A CA 1
ATOM 725 C C . ASP A 1 94 ? -1.532 7.064 -20.182 1.00 93.38 94 ASP A C 1
ATOM 727 O O . ASP A 1 94 ? -1.292 7.854 -21.098 1.00 93.38 94 ASP A O 1
ATOM 731 N N . ASP A 1 95 ? -1.905 5.800 -20.432 1.00 93.75 95 ASP A N 1
ATOM 732 C CA . ASP A 1 95 ? -1.976 5.160 -21.760 1.00 93.75 95 ASP A CA 1
ATOM 733 C C . ASP A 1 95 ? -0.627 5.082 -22.522 1.00 93.75 95 ASP A C 1
ATOM 735 O O . ASP A 1 95 ? -0.571 4.612 -23.668 1.00 93.75 95 ASP A O 1
ATOM 739 N N . GLU A 1 96 ? 0.485 5.502 -21.912 1.00 95.44 96 GLU A N 1
ATOM 740 C CA . GLU A 1 96 ? 1.829 5.407 -22.477 1.00 95.44 96 GLU A CA 1
ATOM 741 C C . GLU A 1 96 ? 2.567 4.157 -21.985 1.00 95.44 96 GLU A C 1
ATOM 743 O O . GLU A 1 96 ? 2.432 3.721 -20.843 1.00 95.44 96 GLU A O 1
ATOM 748 N N . VAL A 1 97 ? 3.396 3.576 -22.862 1.00 97.06 97 VAL A N 1
ATOM 749 C CA . VAL A 1 97 ? 4.227 2.408 -22.540 1.00 97.06 97 VAL A CA 1
ATOM 750 C C . VAL A 1 97 ? 5.698 2.799 -22.526 1.00 97.06 97 VAL A C 1
ATOM 752 O O . VAL A 1 97 ? 6.264 3.188 -23.550 1.00 97.06 97 VAL A O 1
ATOM 755 N N . ILE A 1 98 ? 6.335 2.626 -21.371 1.00 97.06 98 ILE A N 1
ATOM 756 C CA . ILE A 1 98 ? 7.758 2.888 -21.153 1.00 97.06 98 ILE A CA 1
ATOM 757 C C . ILE A 1 98 ? 8.476 1.559 -20.933 1.00 97.06 98 ILE A C 1
ATOM 759 O O . ILE A 1 98 ? 8.164 0.827 -19.998 1.00 97.06 98 ILE A O 1
ATOM 763 N N . GLU A 1 99 ? 9.487 1.264 -21.750 1.00 97.44 99 GLU A N 1
ATOM 764 C CA . GLU A 1 99 ? 10.377 0.115 -21.556 1.00 97.44 99 GLU A CA 1
ATOM 765 C C . GLU A 1 99 ? 11.789 0.584 -21.194 1.00 97.44 99 GLU A C 1
ATOM 767 O O . GLU A 1 99 ? 12.392 1.390 -21.908 1.00 97.44 99 GLU A O 1
ATOM 772 N N . LYS A 1 100 ? 12.344 0.065 -20.092 1.00 95.88 100 LYS A N 1
ATOM 773 C CA . LYS A 1 100 ? 13.730 0.322 -19.673 1.00 95.88 100 LYS A CA 1
ATOM 774 C C . LYS A 1 100 ? 14.408 -0.938 -19.151 1.00 95.88 100 LYS A C 1
ATOM 776 O O . LYS A 1 100 ? 13.771 -1.890 -18.711 1.00 95.88 100 LYS A O 1
ATOM 781 N N . GLU A 1 101 ? 15.734 -0.914 -19.168 1.00 96.81 101 GLU A N 1
ATOM 782 C CA . GLU A 1 101 ? 16.560 -1.819 -18.375 1.00 96.81 101 GLU A CA 1
ATOM 783 C C . GLU A 1 101 ? 17.108 -1.041 -17.178 1.00 96.81 101 GLU A C 1
ATOM 785 O O . GLU A 1 101 ? 17.714 0.017 -17.353 1.00 96.81 101 GLU A O 1
ATOM 790 N N . LEU A 1 102 ? 16.858 -1.544 -15.971 1.00 95.94 102 LEU A N 1
ATOM 791 C CA . LEU A 1 102 ? 17.238 -0.915 -14.712 1.00 95.94 102 LEU A CA 1
ATOM 792 C C . LEU A 1 102 ? 18.265 -1.778 -13.981 1.00 95.94 102 LEU A C 1
ATOM 794 O O . LEU A 1 102 ? 18.193 -3.008 -13.992 1.00 95.94 102 LEU A O 1
ATOM 798 N N . VAL A 1 103 ? 19.217 -1.123 -13.321 1.00 94.38 103 VAL A N 1
ATOM 799 C CA . VAL A 1 103 ? 20.146 -1.783 -12.399 1.00 94.38 103 VAL A CA 1
ATOM 800 C C . VAL A 1 103 ? 19.408 -2.034 -11.091 1.00 94.38 103 VAL A C 1
ATOM 802 O O . VAL A 1 103 ? 18.800 -1.119 -10.535 1.00 94.38 103 VAL A O 1
ATOM 805 N N . LYS A 1 104 ? 19.459 -3.267 -10.588 1.00 92.44 104 LYS A N 1
ATOM 806 C CA . LYS A 1 104 ? 18.846 -3.606 -9.308 1.00 92.44 104 LYS A CA 1
ATOM 807 C C . LYS A 1 104 ? 19.586 -2.890 -8.182 1.00 92.44 104 LYS A C 1
ATOM 809 O O . LYS A 1 104 ? 20.809 -2.958 -8.085 1.00 92.44 104 LYS A O 1
ATOM 814 N N . THR A 1 105 ? 18.829 -2.270 -7.288 1.00 93.25 105 THR A N 1
ATOM 815 C CA . THR A 1 105 ? 19.349 -1.694 -6.045 1.00 93.25 105 THR A CA 1
ATOM 816 C C . THR A 1 105 ? 18.642 -2.306 -4.837 1.00 93.25 105 THR A C 1
ATOM 818 O O . THR A 1 105 ? 17.688 -3.077 -4.973 1.00 93.25 105 THR A O 1
ATOM 821 N N . ASP A 1 106 ? 19.094 -1.949 -3.634 1.00 91.62 106 ASP A N 1
ATOM 822 C CA . ASP A 1 106 ? 18.397 -2.305 -2.393 1.00 91.62 106 ASP A CA 1
ATOM 823 C C . ASP A 1 106 ? 17.092 -1.516 -2.189 1.00 91.62 106 ASP A C 1
ATOM 825 O O . ASP A 1 106 ? 16.299 -1.871 -1.309 1.00 91.62 106 ASP A O 1
ATOM 829 N N . GLY A 1 107 ? 16.871 -0.467 -2.990 1.00 94.00 107 GLY A N 1
ATOM 830 C CA . GLY A 1 107 ? 15.670 0.359 -2.976 1.00 94.00 107 GLY A CA 1
ATOM 831 C C . GLY A 1 107 ? 14.432 -0.386 -3.465 1.00 94.00 107 GLY A C 1
ATOM 832 O O . GLY A 1 107 ? 14.503 -1.466 -4.059 1.00 94.00 107 GLY A O 1
ATOM 833 N N . THR A 1 108 ? 13.273 0.201 -3.194 1.00 97.62 108 THR A N 1
ATOM 834 C CA . THR A 1 108 ? 11.986 -0.338 -3.645 1.00 97.62 108 THR A CA 1
ATOM 835 C C . THR A 1 108 ? 11.799 -0.083 -5.139 1.00 97.62 108 THR A C 1
ATOM 837 O O . THR A 1 108 ? 12.552 0.679 -5.748 1.00 97.62 108 THR A O 1
ATOM 840 N N . LEU A 1 109 ? 10.795 -0.711 -5.745 1.00 96.94 109 LEU A N 1
ATOM 841 C CA . LEU A 1 109 ? 10.487 -0.528 -7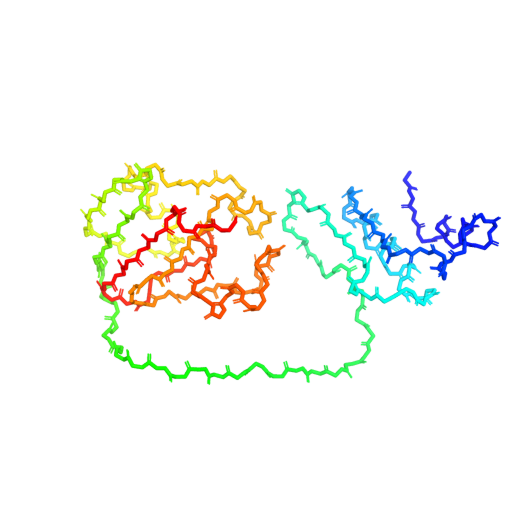.155 1.00 96.94 109 LEU A CA 1
ATOM 842 C C . LEU A 1 109 ? 10.247 0.954 -7.451 1.00 96.94 109 LEU A C 1
ATOM 844 O O . LEU A 1 109 ? 10.855 1.481 -8.372 1.00 96.94 109 LEU A O 1
ATOM 848 N N . ILE A 1 110 ? 9.476 1.657 -6.609 1.00 97.62 110 ILE A N 1
ATOM 849 C CA . ILE A 1 110 ? 9.245 3.096 -6.802 1.00 97.62 110 ILE A CA 1
ATOM 850 C C . ILE A 1 110 ? 10.537 3.921 -6.726 1.00 97.62 110 ILE A C 1
ATOM 852 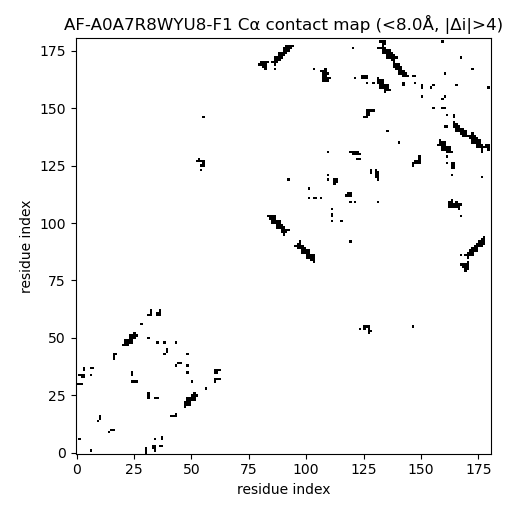O O . ILE A 1 110 ? 10.687 4.865 -7.490 1.00 97.62 110 ILE A O 1
ATOM 856 N N . ASP A 1 111 ? 11.481 3.572 -5.843 1.00 97.56 111 ASP A N 1
ATOM 857 C CA . ASP A 1 111 ? 12.756 4.296 -5.747 1.00 97.56 111 ASP A CA 1
ATOM 858 C C . ASP A 1 111 ? 13.562 4.136 -7.039 1.00 97.56 111 ASP A C 1
ATOM 860 O O . ASP A 1 111 ? 14.048 5.118 -7.587 1.00 97.56 111 ASP A O 1
ATOM 864 N N . GLN A 1 112 ? 13.623 2.913 -7.570 1.00 97.12 112 GLN A N 1
ATOM 865 C CA . GLN A 1 112 ? 14.340 2.614 -8.809 1.00 97.12 112 GLN A CA 1
ATOM 866 C C . GLN A 1 112 ? 13.695 3.273 -10.040 1.00 97.12 112 GLN A C 1
ATOM 868 O O . GLN A 1 112 ? 14.414 3.674 -10.953 1.00 97.12 112 GLN A O 1
ATOM 873 N N . LEU A 1 113 ? 12.363 3.413 -10.071 1.00 96.69 113 LEU A N 1
ATOM 874 C CA . LEU A 1 113 ? 11.659 4.144 -11.132 1.00 96.69 113 LEU A CA 1
ATOM 875 C C . LEU A 1 113 ? 11.985 5.643 -11.096 1.00 96.69 113 LEU A C 1
ATOM 877 O O . LEU A 1 113 ? 12.339 6.214 -12.126 1.00 96.69 113 LEU A O 1
ATOM 881 N N . ILE A 1 114 ? 11.938 6.255 -9.909 1.00 96.19 114 ILE A N 1
ATOM 882 C CA . ILE A 1 114 ? 12.258 7.678 -9.718 1.00 96.19 114 ILE A CA 1
ATOM 883 C C . ILE A 1 114 ? 13.724 7.955 -10.071 1.00 96.19 114 ILE A C 1
ATOM 885 O O . ILE A 1 114 ? 14.012 8.906 -10.794 1.00 96.19 114 ILE A O 1
ATOM 889 N N . ASP A 1 115 ? 14.653 7.111 -9.613 1.00 96.19 115 ASP A N 1
ATOM 890 C CA . ASP A 1 115 ? 16.084 7.240 -9.927 1.00 96.19 115 ASP A CA 1
ATOM 891 C C . ASP A 1 115 ? 16.358 7.112 -11.437 1.00 96.19 115 ASP A C 1
ATOM 893 O O . ASP A 1 115 ? 17.337 7.656 -11.953 1.00 96.19 115 ASP A O 1
ATOM 897 N N . ALA A 1 116 ? 15.480 6.410 -12.156 1.00 95.62 116 ALA A N 1
ATOM 898 C CA . ALA A 1 116 ? 15.505 6.280 -13.605 1.00 95.62 116 ALA A CA 1
ATOM 899 C C . ALA A 1 116 ? 14.727 7.388 -14.339 1.00 95.62 116 ALA A C 1
ATOM 901 O O . ALA A 1 116 ? 14.524 7.255 -15.550 1.00 95.62 116 ALA A O 1
ATOM 902 N N . ASP A 1 117 ? 14.313 8.455 -13.649 1.00 95.44 117 ASP A N 1
ATOM 903 C CA . ASP A 1 117 ? 13.568 9.598 -14.199 1.00 95.44 117 ASP A CA 1
ATOM 904 C C . ASP A 1 117 ? 12.227 9.179 -14.836 1.00 95.44 117 ASP A C 1
ATOM 906 O O . ASP A 1 117 ? 11.832 9.665 -15.894 1.00 95.44 117 ASP A O 1
ATOM 910 N N . ILE A 1 118 ? 11.560 8.188 -14.233 1.00 94.94 118 ILE A N 1
ATOM 911 C CA . ILE A 1 118 ? 10.194 7.781 -14.580 1.00 94.94 118 ILE A CA 1
ATOM 912 C C . ILE A 1 118 ? 9.251 8.416 -13.559 1.00 94.94 118 ILE A C 1
ATOM 914 O O . ILE A 1 118 ? 9.415 8.203 -12.355 1.00 94.94 118 ILE A O 1
ATOM 918 N N . ASP A 1 119 ? 8.249 9.153 -14.039 1.00 93.50 119 ASP A N 1
ATOM 919 C CA . ASP A 1 119 ? 7.261 9.858 -13.209 1.00 93.50 119 ASP A CA 1
ATOM 920 C C . ASP A 1 119 ? 6.177 8.908 -12.669 1.00 93.50 119 ASP A C 1
ATOM 922 O O . ASP A 1 119 ? 4.981 9.082 -12.876 1.00 93.50 119 ASP A O 1
ATOM 926 N N . ALA A 1 120 ? 6.608 7.827 -12.018 1.00 95.31 120 ALA A N 1
ATOM 927 C CA . ALA A 1 120 ? 5.702 6.855 -11.428 1.00 95.31 120 ALA A CA 1
ATOM 928 C C . ALA A 1 120 ? 4.936 7.490 -10.253 1.00 95.31 120 ALA A C 1
ATOM 930 O O . ALA A 1 120 ? 5.553 8.162 -9.424 1.00 95.31 120 ALA A O 1
ATOM 931 N N . PRO A 1 121 ? 3.624 7.247 -10.103 1.00 95.44 121 PRO A N 1
ATOM 932 C CA . PRO A 1 121 ? 2.827 7.900 -9.073 1.00 95.44 121 PRO A CA 1
ATOM 933 C C . PRO A 1 121 ? 3.217 7.419 -7.663 1.00 95.44 121 PRO A C 1
ATOM 935 O O . PRO A 1 121 ? 3.310 6.224 -7.369 1.00 95.44 121 PRO A O 1
ATOM 938 N N . TYR A 1 122 ? 3.473 8.365 -6.751 1.00 95.75 122 TYR A N 1
ATOM 939 C CA . TYR A 1 122 ? 3.765 8.080 -5.343 1.00 95.75 122 TYR A CA 1
ATOM 940 C C . TYR A 1 122 ? 3.484 9.276 -4.425 1.00 95.75 122 TYR A C 1
ATOM 942 O O . TYR A 1 122 ? 3.380 10.418 -4.861 1.00 95.75 122 TYR A O 1
ATOM 950 N N . SER A 1 123 ? 3.390 9.012 -3.116 1.00 95.44 123 SER A N 1
ATOM 951 C CA . SER A 1 123 ? 3.302 10.070 -2.101 1.00 95.44 123 SER A CA 1
ATOM 952 C C . SER A 1 123 ? 4.019 9.695 -0.797 1.00 95.44 123 SER A C 1
ATOM 954 O O . SER A 1 123 ? 5.101 10.209 -0.524 1.00 95.44 123 SER A O 1
ATOM 956 N N . CYS A 1 124 ? 3.488 8.753 -0.004 1.00 94.25 124 CYS A N 1
ATOM 957 C CA . CYS A 1 124 ? 4.002 8.516 1.357 1.00 94.25 124 CYS A CA 1
ATOM 958 C C . CYS A 1 124 ? 5.261 7.636 1.449 1.00 94.25 124 CYS A C 1
ATOM 960 O O . CYS A 1 124 ? 5.968 7.695 2.453 1.00 94.25 124 CYS A O 1
ATOM 962 N N . LYS A 1 125 ? 5.492 6.751 0.466 1.00 94.56 125 LYS A N 1
ATOM 963 C CA . LYS A 1 125 ? 6.488 5.654 0.507 1.00 94.56 125 LYS A CA 1
ATOM 964 C C . LYS A 1 125 ? 6.426 4.738 1.752 1.00 94.56 125 LYS A C 1
ATOM 966 O O . LYS A 1 125 ? 7.350 3.974 2.015 1.00 94.56 125 LYS A O 1
ATOM 971 N N . GLY A 1 126 ? 5.334 4.799 2.514 1.00 94.00 126 GLY A N 1
ATOM 972 C CA . GLY A 1 126 ? 5.117 4.041 3.750 1.00 94.00 126 GLY A CA 1
ATOM 973 C C . GLY A 1 126 ? 4.042 2.957 3.657 1.00 94.00 126 GLY A C 1
ATOM 974 O O . GLY A 1 126 ? 3.852 2.222 4.616 1.00 94.00 126 GLY A O 1
ATOM 975 N N . GLY A 1 127 ? 3.338 2.861 2.527 1.00 94.75 127 GLY A N 1
ATOM 976 C CA . GLY A 1 127 ? 2.290 1.860 2.323 1.00 94.75 127 GLY A CA 1
ATOM 977 C C . GLY A 1 127 ? 0.926 2.206 2.935 1.00 94.75 127 GLY A C 1
ATOM 978 O O . GLY A 1 127 ? 0.166 1.303 3.261 1.00 94.75 127 GLY A O 1
ATOM 979 N N . VAL A 1 128 ? 0.617 3.503 3.089 1.00 94.38 128 VAL A N 1
ATOM 980 C CA . VAL A 1 128 ? -0.638 3.989 3.709 1.00 94.38 128 VAL A CA 1
ATOM 981 C C . VAL A 1 128 ? -1.507 4.886 2.811 1.00 94.38 128 VAL A C 1
ATOM 983 O O . VAL A 1 128 ? -2.621 5.210 3.197 1.00 94.38 128 VAL A O 1
ATOM 986 N N . CYS A 1 129 ? -1.021 5.332 1.641 1.00 93.75 129 CYS A N 1
ATOM 987 C CA . CYS A 1 129 ? -1.672 6.402 0.856 1.00 93.75 129 CYS A CA 1
ATOM 988 C C . CYS A 1 129 ? -2.240 5.988 -0.511 1.00 93.75 129 CYS A C 1
ATOM 990 O O . CYS A 1 129 ? -2.708 6.855 -1.243 1.00 93.75 129 CYS A O 1
ATOM 992 N N . SER A 1 130 ? -2.108 4.719 -0.904 1.00 94.56 130 SER A N 1
ATOM 993 C CA . SER A 1 130 ? -2.607 4.167 -2.181 1.00 94.56 130 SER A CA 1
ATOM 994 C C . SER A 1 130 ? -1.986 4.711 -3.479 1.00 94.56 130 SER A C 1
ATOM 996 O O . SER A 1 130 ? -2.159 4.113 -4.529 1.00 94.56 130 SER A O 1
ATOM 998 N N . SER A 1 131 ? -1.203 5.791 -3.446 1.00 96.19 131 SER A N 1
ATOM 999 C CA . SER A 1 131 ? -0.743 6.469 -4.674 1.00 96.19 131 SER A CA 1
ATOM 1000 C C . SER A 1 131 ? 0.190 5.649 -5.565 1.00 96.19 131 SER A C 1
ATOM 1002 O O . SER A 1 131 ? 0.353 5.999 -6.719 1.00 96.19 131 SER A O 1
ATOM 1004 N N . CYS A 1 132 ? 0.844 4.617 -5.033 1.00 97.19 132 CYS A N 1
ATOM 1005 C CA . CYS A 1 132 ? 1.782 3.785 -5.791 1.00 97.19 132 CYS A CA 1
ATOM 1006 C C . CYS A 1 132 ? 1.229 2.382 -6.076 1.00 97.19 132 CYS A C 1
ATOM 1008 O O . CYS A 1 132 ? 2.021 1.440 -6.197 1.00 97.19 132 CYS A O 1
ATOM 1010 N N . ILE A 1 133 ? -0.096 2.208 -6.042 1.00 97.81 133 ILE A N 1
ATOM 1011 C CA . ILE A 1 133 ? -0.709 0.941 -6.440 1.00 97.81 133 ILE A CA 1
ATOM 1012 C C . ILE A 1 133 ? -0.437 0.735 -7.927 1.00 97.81 133 ILE A C 1
ATOM 1014 O O . ILE A 1 133 ? -0.613 1.647 -8.727 1.00 97.81 133 ILE A O 1
ATOM 1018 N N . ALA A 1 134 ? 0.011 -0.463 -8.271 1.00 97.81 134 ALA A N 1
ATOM 1019 C CA . ALA A 1 134 ? 0.105 -0.926 -9.643 1.00 97.81 134 ALA A CA 1
ATOM 1020 C C . ALA A 1 134 ? -0.239 -2.408 -9.684 1.00 97.81 134 ALA A C 1
ATOM 1022 O O . ALA A 1 134 ? -0.143 -3.112 -8.673 1.00 97.81 134 ALA A O 1
ATOM 1023 N N . LYS A 1 135 ? -0.587 -2.894 -10.866 1.00 98.00 135 LYS A N 1
ATOM 1024 C CA . LYS A 1 135 ? -0.793 -4.311 -11.122 1.00 98.00 135 LYS A CA 1
ATOM 1025 C C . LYS A 1 135 ? 0.429 -4.904 -11.799 1.00 98.00 135 LYS A C 1
ATOM 1027 O O . LYS A 1 135 ? 0.888 -4.388 -12.814 1.00 98.00 135 LYS A O 1
ATOM 1032 N N . VAL A 1 136 ? 0.945 -6.007 -11.268 1.00 97.88 136 VAL A N 1
ATOM 1033 C CA . VAL A 1 136 ? 1.984 -6.789 -11.946 1.00 97.88 136 VAL A CA 1
ATOM 1034 C C . VAL A 1 136 ? 1.302 -7.706 -12.955 1.00 97.88 136 VAL A C 1
ATOM 1036 O O . VAL A 1 136 ? 0.620 -8.658 -12.581 1.00 97.88 136 VAL A O 1
ATOM 1039 N N . THR A 1 137 ? 1.461 -7.415 -14.243 1.00 97.19 137 THR A N 1
ATOM 1040 C CA . THR A 1 137 ? 0.815 -8.176 -15.325 1.00 97.19 137 THR A CA 1
ATOM 1041 C C . THR A 1 137 ? 1.703 -9.302 -15.852 1.00 97.19 137 THR A C 1
ATOM 1043 O O . THR A 1 137 ? 1.196 -10.312 -16.345 1.00 97.19 137 THR A O 1
ATOM 1046 N N . VAL A 1 138 ? 3.027 -9.171 -15.707 1.00 97.25 138 VAL A N 1
ATOM 1047 C CA . VAL A 1 138 ? 4.025 -10.197 -16.044 1.00 97.25 138 VAL A CA 1
ATOM 1048 C C . VAL A 1 138 ? 5.192 -10.132 -15.060 1.00 97.25 138 VAL A C 1
ATOM 1050 O O . VAL A 1 138 ? 5.646 -9.051 -14.692 1.00 97.25 138 VAL A O 1
ATOM 1053 N N . GLY A 1 139 ? 5.737 -11.295 -14.702 1.00 95.69 139 GLY A N 1
ATOM 1054 C CA . GLY A 1 139 ? 6.874 -11.410 -13.789 1.00 95.69 139 GLY A CA 1
ATOM 1055 C C . GLY A 1 139 ? 6.454 -11.381 -12.322 1.00 95.69 139 GLY A C 1
ATOM 1056 O O . GLY A 1 139 ? 5.274 -11.452 -11.993 1.00 95.69 139 GLY A O 1
ATOM 1057 N N . GLU A 1 140 ? 7.441 -11.318 -11.433 1.00 94.56 140 GLU A N 1
ATOM 1058 C CA . GLU A 1 140 ? 7.238 -11.335 -9.989 1.00 94.56 140 GLU A CA 1
ATOM 1059 C C . GLU A 1 140 ? 7.968 -10.173 -9.312 1.00 94.56 140 GLU A C 1
ATOM 1061 O O . GLU A 1 140 ? 9.088 -9.786 -9.681 1.00 94.56 140 GLU A O 1
ATOM 1066 N N . VAL A 1 141 ? 7.354 -9.689 -8.236 1.00 95.94 141 VAL A N 1
ATOM 1067 C CA . VAL A 1 141 ? 7.966 -8.793 -7.258 1.00 95.94 141 VAL A CA 1
ATOM 1068 C C . VAL A 1 141 ? 7.943 -9.445 -5.879 1.00 95.94 141 VAL A C 1
ATOM 1070 O O . VAL A 1 141 ? 7.070 -10.246 -5.556 1.00 95.94 141 VAL A O 1
ATOM 1073 N N . GLU A 1 142 ? 8.913 -9.098 -5.049 1.00 95.88 142 GLU A N 1
ATOM 1074 C CA . GLU A 1 142 ? 8.876 -9.358 -3.617 1.00 95.88 142 GLU A CA 1
ATOM 1075 C C . GLU A 1 142 ? 8.116 -8.207 -2.948 1.00 95.88 142 GLU A C 1
ATOM 1077 O O . GLU A 1 142 ? 8.654 -7.105 -2.825 1.00 95.88 142 GLU A O 1
ATOM 1082 N N . PHE A 1 143 ? 6.859 -8.442 -2.568 1.00 96.44 143 PHE A N 1
ATOM 1083 C CA . PHE A 1 143 ? 6.000 -7.444 -1.929 1.00 96.44 143 PHE A CA 1
ATOM 1084 C C . PHE A 1 143 ? 6.043 -7.584 -0.401 1.00 96.44 143 PHE A C 1
ATOM 1086 O O . PHE A 1 143 ? 5.731 -8.636 0.151 1.00 96.44 143 PHE A O 1
ATOM 1093 N N . ASN A 1 144 ? 6.428 -6.515 0.301 1.00 95.00 144 ASN A N 1
ATOM 1094 C CA . ASN A 1 144 ? 6.436 -6.469 1.760 1.00 95.00 144 ASN A CA 1
ATOM 1095 C C . ASN A 1 144 ? 5.019 -6.248 2.319 1.00 95.00 144 ASN A C 1
ATOM 1097 O O . ASN A 1 144 ? 4.619 -5.118 2.618 1.00 95.00 144 ASN A O 1
ATOM 1101 N N . THR A 1 145 ? 4.282 -7.342 2.498 1.00 92.81 145 THR A N 1
ATOM 1102 C CA . THR A 1 145 ? 2.909 -7.350 3.031 1.00 92.81 145 THR A CA 1
ATOM 1103 C C . THR A 1 145 ? 2.817 -6.821 4.463 1.00 92.81 145 THR A C 1
ATOM 1105 O O . THR A 1 145 ? 1.806 -6.230 4.830 1.00 92.81 145 THR A O 1
ATOM 1108 N N . ALA A 1 146 ? 3.893 -6.895 5.257 1.00 90.12 146 ALA A N 1
ATOM 1109 C CA . ALA A 1 146 ? 3.921 -6.336 6.614 1.00 90.12 146 ALA A CA 1
ATOM 1110 C C . ALA A 1 146 ? 3.798 -4.799 6.652 1.00 90.12 146 ALA A C 1
ATOM 1112 O O . ALA A 1 146 ? 3.564 -4.220 7.713 1.00 90.12 146 ALA A O 1
ATOM 1113 N N . LYS A 1 147 ? 3.973 -4.125 5.507 1.00 91.50 147 LYS A N 1
ATOM 1114 C CA . LYS A 1 147 ? 3.752 -2.681 5.336 1.00 91.50 147 LYS A CA 1
ATOM 1115 C C . LYS A 1 147 ? 2.595 -2.364 4.387 1.00 91.50 147 LYS A C 1
ATOM 1117 O O . LYS A 1 147 ? 2.515 -1.249 3.874 1.00 91.50 147 LYS A O 1
ATOM 1122 N N . ASN A 1 148 ? 1.710 -3.327 4.143 1.00 92.38 148 ASN A N 1
ATOM 1123 C CA . ASN A 1 148 ? 0.474 -3.100 3.415 1.00 92.38 148 ASN A CA 1
ATOM 1124 C C . ASN A 1 148 ? -0.639 -2.683 4.390 1.00 92.38 148 ASN A C 1
ATOM 1126 O O . ASN A 1 148 ? -1.087 -3.483 5.207 1.00 92.38 148 ASN A O 1
ATOM 1130 N N . PHE A 1 149 ? -1.094 -1.434 4.286 1.00 91.50 149 PHE A N 1
ATOM 1131 C CA . PHE A 1 149 ? -2.245 -0.918 5.039 1.00 91.50 149 PHE A CA 1
ATOM 1132 C C . PHE A 1 149 ? -3.378 -0.447 4.120 1.00 91.50 149 PHE A C 1
ATOM 1134 O O . PHE A 1 149 ? -4.238 0.319 4.549 1.00 91.50 149 PHE A O 1
ATOM 1141 N N . VAL A 1 150 ? -3.337 -0.852 2.848 1.00 91.88 150 VAL A N 1
ATOM 1142 C CA . VAL A 1 150 ? -4.206 -0.322 1.794 1.00 91.88 150 VAL A CA 1
ATOM 114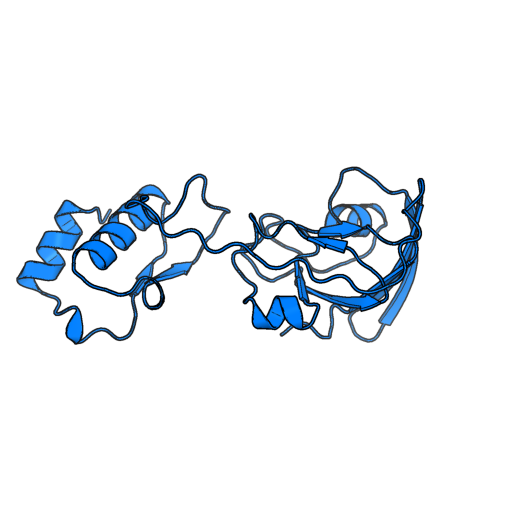3 C C . VAL A 1 150 ? -4.916 -1.446 1.052 1.00 91.88 150 VAL A C 1
ATOM 1145 O O . VAL A 1 150 ? -6.139 -1.430 0.985 1.00 91.88 150 VAL A O 1
ATOM 1148 N N . LEU A 1 151 ? -4.160 -2.402 0.509 1.00 93.81 151 LEU A N 1
ATOM 1149 C CA . LEU A 1 151 ? -4.702 -3.459 -0.337 1.00 93.81 151 LEU A CA 1
ATOM 1150 C C . LEU A 1 151 ? -5.335 -4.559 0.511 1.00 93.81 151 LEU A 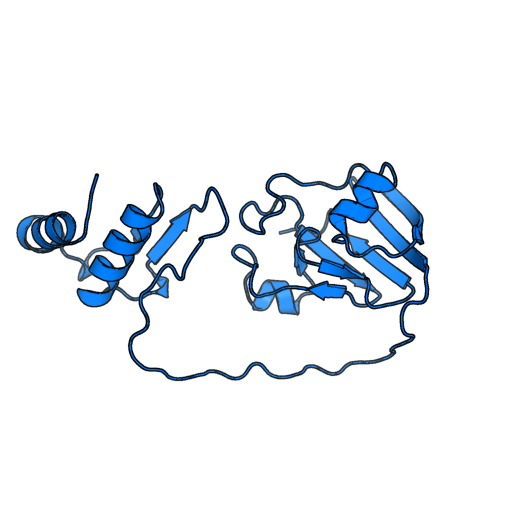C 1
ATOM 1152 O O . LEU A 1 151 ? -4.761 -5.003 1.507 1.00 93.81 151 LEU A O 1
ATOM 1156 N N . THR A 1 152 ? -6.494 -5.022 0.074 1.00 92.44 152 THR A N 1
ATOM 1157 C CA . THR A 1 152 ? -7.143 -6.238 0.558 1.00 92.44 152 THR A CA 1
ATOM 1158 C C . THR A 1 152 ? -6.452 -7.490 0.017 1.00 92.44 152 THR A C 1
ATOM 1160 O O . THR A 1 152 ? -5.728 -7.438 -0.979 1.00 92.44 152 THR A O 1
ATOM 1163 N N . ASP A 1 153 ? -6.712 -8.638 0.645 1.00 92.56 153 ASP A N 1
ATOM 1164 C CA . ASP A 1 153 ? -6.201 -9.932 0.173 1.00 92.56 153 ASP A CA 1
ATOM 1165 C C . ASP A 1 153 ? -6.666 -10.236 -1.262 1.00 92.56 153 ASP A C 1
ATOM 1167 O O . ASP A 1 153 ? -5.872 -10.673 -2.088 1.00 92.56 153 ASP A O 1
ATOM 1171 N N . GLU A 1 154 ? -7.922 -9.915 -1.596 1.00 93.75 154 GLU A N 1
ATOM 1172 C CA . GLU A 1 154 ? -8.473 -10.108 -2.944 1.00 93.75 154 GLU A CA 1
ATOM 1173 C C . GLU A 1 154 ? -7.766 -9.235 -3.993 1.00 93.75 154 GLU A C 1
ATOM 1175 O O . GLU A 1 154 ? -7.511 -9.683 -5.110 1.00 93.75 154 GLU A O 1
ATOM 1180 N N . GLU A 1 155 ? -7.416 -7.993 -3.659 1.00 95.19 155 GLU A N 1
ATOM 1181 C CA . GLU A 1 155 ? -6.645 -7.136 -4.564 1.00 95.19 155 GLU A CA 1
ATOM 1182 C C . GLU A 1 155 ? -5.222 -7.679 -4.760 1.00 95.19 155 GLU A C 1
ATOM 1184 O O . GLU A 1 155 ? -4.742 -7.757 -5.892 1.00 95.19 155 GLU A O 1
ATOM 1189 N N . MET A 1 156 ? -4.561 -8.131 -3.690 1.00 95.19 156 MET A N 1
ATOM 1190 C CA . MET A 1 156 ? -3.234 -8.752 -3.800 1.00 95.19 156 MET A CA 1
ATOM 1191 C C . MET A 1 156 ? -3.266 -10.019 -4.666 1.00 95.19 156 MET A C 1
ATOM 1193 O O . MET A 1 156 ? -2.414 -10.186 -5.541 1.00 95.19 156 MET A O 1
ATOM 1197 N N . ASP A 1 157 ? -4.282 -10.866 -4.494 1.00 93.75 157 ASP A N 1
ATOM 1198 C CA . ASP A 1 157 ? -4.492 -12.074 -5.301 1.00 93.75 157 ASP A CA 1
ATOM 1199 C C . ASP A 1 157 ? -4.730 -11.758 -6.790 1.00 93.75 157 ASP A C 1
ATOM 1201 O O . ASP A 1 157 ? -4.375 -12.550 -7.667 1.00 93.75 157 ASP A O 1
ATOM 1205 N N . ASN A 1 158 ? -5.281 -10.580 -7.097 1.00 94.62 158 ASN A N 1
ATOM 1206 C CA . ASN A 1 158 ? -5.457 -10.076 -8.461 1.00 94.62 158 ASN A CA 1
ATOM 1207 C C . ASN A 1 158 ? -4.192 -9.416 -9.050 1.00 94.62 158 ASN A C 1
ATOM 1209 O O . ASN A 1 158 ? -4.233 -8.884 -10.165 1.00 94.62 158 ASN A O 1
ATOM 1213 N N . GLY A 1 159 ? -3.063 -9.478 -8.338 1.00 95.12 159 GLY A N 1
ATOM 1214 C CA . GLY A 1 159 ? -1.761 -8.989 -8.788 1.00 95.12 159 GLY A CA 1
ATOM 1215 C C . GLY A 1 159 ? -1.482 -7.526 -8.449 1.00 95.12 159 GLY A C 1
ATOM 1216 O O . GLY A 1 159 ? -0.506 -6.971 -8.961 1.00 95.12 159 GLY A O 1
ATOM 1217 N N . PHE A 1 160 ? -2.305 -6.890 -7.608 1.00 97.75 160 PHE A N 1
ATOM 1218 C CA . PHE A 1 160 ? -2.043 -5.533 -7.139 1.00 97.75 160 PHE A CA 1
ATOM 1219 C C . PHE A 1 160 ? -0.965 -5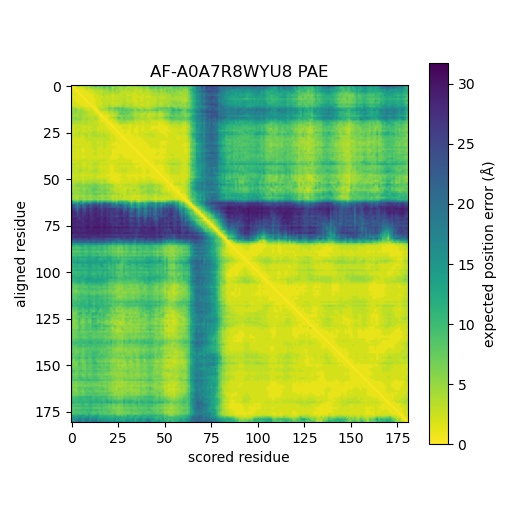.514 -6.061 1.00 97.75 160 PHE A C 1
ATOM 1221 O O . PHE A 1 160 ? -0.949 -6.325 -5.136 1.00 97.75 160 PHE A O 1
ATOM 1228 N N . VAL A 1 161 ? -0.067 -4.540 -6.166 1.00 97.94 161 VAL A N 1
ATOM 1229 C CA . VAL A 1 161 ? 1.032 -4.339 -5.223 1.00 97.94 161 VAL A CA 1
ATOM 1230 C C . VAL A 1 161 ? 1.211 -2.861 -4.920 1.00 97.94 161 VAL A C 1
ATOM 1232 O O . VAL A 1 161 ? 0.852 -1.988 -5.710 1.00 97.94 161 VAL A O 1
ATOM 1235 N N . LEU A 1 162 ? 1.840 -2.561 -3.785 1.00 98.19 162 LEU A N 1
ATOM 1236 C CA . LEU A 1 162 ? 2.366 -1.225 -3.527 1.00 98.19 162 LEU A CA 1
ATOM 1237 C C . LEU A 1 162 ? 3.801 -1.173 -4.054 1.00 98.19 162 LEU A C 1
ATOM 1239 O O . LEU A 1 162 ? 4.706 -1.749 -3.444 1.00 98.19 162 LEU A O 1
ATOM 1243 N N . CYS A 1 163 ? 4.045 -0.450 -5.150 1.00 97.62 163 CYS A N 1
ATOM 1244 C CA . CYS A 1 163 ? 5.388 -0.309 -5.730 1.00 97.62 163 CYS A CA 1
ATOM 1245 C C . CYS A 1 163 ? 6.412 0.241 -4.721 1.00 97.62 163 CYS A C 1
ATOM 1247 O O . CYS A 1 163 ? 7.582 -0.140 -4.744 1.00 97.62 163 CYS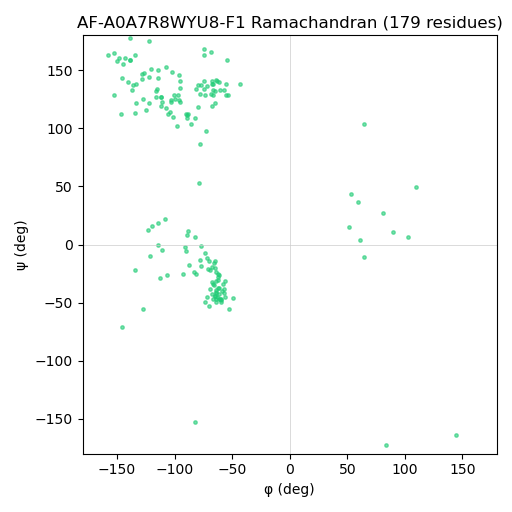 A O 1
ATOM 1249 N N . CYS A 1 164 ? 5.975 1.082 -3.774 1.00 97.75 164 CYS A N 1
ATOM 1250 C CA . CYS A 1 164 ? 6.834 1.598 -2.703 1.00 97.75 164 CYS A CA 1
ATOM 1251 C C . CYS A 1 164 ? 7.187 0.584 -1.608 1.00 97.75 164 CYS A C 1
ATOM 1253 O O . CYS A 1 164 ? 7.983 0.898 -0.734 1.00 97.75 164 CYS A O 1
ATOM 1255 N N . GLN A 1 165 ? 6.588 -0.606 -1.619 1.00 97.94 165 GLN A N 1
ATOM 1256 C CA . GLN A 1 165 ? 6.889 -1.705 -0.697 1.00 97.94 165 GLN A CA 1
ATOM 1257 C C . GLN A 1 165 ? 7.291 -2.982 -1.449 1.00 97.94 165 GLN A C 1
ATOM 1259 O O . GLN A 1 165 ? 7.348 -4.052 -0.850 1.00 97.94 165 GLN A O 1
ATOM 1264 N N . SER A 1 166 ? 7.565 -2.882 -2.752 1.00 97.75 166 SER A N 1
ATOM 1265 C CA . SER A 1 166 ? 7.881 -4.024 -3.611 1.00 97.75 166 SER A CA 1
ATOM 1266 C C . SER A 1 166 ? 9.314 -3.949 -4.128 1.00 97.75 166 SER A C 1
ATOM 1268 O O . SER A 1 166 ? 9.839 -2.854 -4.318 1.00 97.75 166 SER A O 1
ATOM 1270 N N . LYS A 1 167 ? 9.955 -5.094 -4.378 1.00 97.00 167 LYS A N 1
ATOM 1271 C CA . LYS A 1 167 ? 11.275 -5.192 -5.029 1.00 97.00 167 LYS A CA 1
ATOM 1272 C C . LYS A 1 167 ? 11.227 -6.133 -6.235 1.00 97.00 167 LYS A C 1
ATOM 1274 O O . LYS A 1 167 ? 10.489 -7.113 -6.197 1.00 97.00 167 LYS A O 1
ATOM 1279 N N . PRO A 1 168 ? 12.018 -5.897 -7.294 1.00 95.69 168 PRO A N 1
ATOM 1280 C CA . PRO A 1 168 ? 12.021 -6.771 -8.465 1.00 95.69 168 PRO A CA 1
ATOM 1281 C C . PRO A 1 168 ? 12.574 -8.166 -8.129 1.00 95.69 168 PRO A C 1
ATOM 1283 O O . PRO A 1 168 ? 13.678 -8.296 -7.578 1.00 95.69 168 PRO A O 1
ATOM 1286 N N . LYS A 1 169 ? 11.820 -9.212 -8.495 1.00 94.44 169 LYS A N 1
ATOM 1287 C CA . LYS A 1 169 ? 12.188 -10.622 -8.278 1.00 94.44 169 LYS A CA 1
ATOM 1288 C C . LYS A 1 169 ? 12.465 -11.377 -9.584 1.00 94.44 169 LYS A C 1
ATOM 1290 O O . LYS A 1 169 ? 13.321 -12.264 -9.583 1.00 94.44 169 LYS A O 1
ATOM 1295 N N . SER A 1 170 ? 11.832 -10.979 -10.692 1.00 93.44 170 SER A N 1
ATOM 1296 C CA . SER A 1 170 ? 12.051 -11.528 -12.043 1.00 93.44 170 SER A CA 1
ATOM 1297 C C . SER A 1 170 ? 12.913 -10.625 -12.931 1.00 93.44 170 SER A C 1
ATOM 1299 O O . SER A 1 170 ? 12.870 -9.404 -12.822 1.00 93.44 170 SER A O 1
ATOM 1301 N N . ALA A 1 171 ? 13.687 -11.225 -13.845 1.00 93.50 171 ALA A N 1
ATOM 1302 C CA . ALA A 1 171 ? 14.545 -10.495 -14.793 1.00 93.50 171 ALA A CA 1
ATOM 1303 C C . ALA A 1 171 ? 13.767 -9.635 -15.812 1.00 93.50 171 ALA A C 1
ATOM 1305 O O . ALA A 1 171 ? 14.351 -8.769 -16.464 1.00 93.50 171 ALA A O 1
ATOM 1306 N N . TYR A 1 172 ? 12.466 -9.887 -15.958 1.00 96.19 172 TYR A N 1
ATOM 1307 C CA . TYR A 1 172 ? 11.531 -9.079 -16.726 1.00 96.19 172 TYR A CA 1
ATOM 1308 C C . TYR A 1 172 ? 10.232 -8.924 -15.936 1.00 96.19 172 TYR A C 1
ATOM 1310 O O . TYR A 1 172 ? 9.735 -9.918 -15.399 1.00 96.19 172 TYR A O 1
ATOM 1318 N N . ILE A 1 173 ? 9.720 -7.696 -15.853 1.00 97.31 173 ILE A N 1
ATOM 1319 C CA . ILE A 1 173 ? 8.483 -7.357 -15.143 1.00 97.31 173 ILE A CA 1
ATOM 1320 C C . ILE A 1 173 ? 7.657 -6.403 -16.016 1.00 97.31 173 ILE A C 1
ATOM 1322 O O . ILE A 1 173 ? 8.206 -5.469 -16.599 1.00 97.31 173 ILE A O 1
ATOM 1326 N N . GLU A 1 174 ? 6.347 -6.620 -16.087 1.00 98.06 174 GLU A N 1
ATOM 1327 C CA . GLU A 1 174 ? 5.389 -5.649 -16.624 1.00 98.06 174 GLU A CA 1
ATOM 1328 C C . GLU A 1 174 ? 4.514 -5.139 -15.478 1.00 98.06 174 GLU A C 1
ATOM 1330 O O . GLU A 1 174 ? 3.941 -5.940 -14.734 1.00 98.06 174 GLU A O 1
ATOM 1335 N N . ILE A 1 175 ? 4.439 -3.816 -15.324 1.00 97.38 175 ILE A N 1
ATOM 1336 C CA . ILE A 1 175 ? 3.570 -3.159 -14.347 1.00 97.38 175 ILE A CA 1
ATOM 1337 C C . ILE A 1 175 ? 2.622 -2.185 -15.034 1.00 97.38 175 ILE A C 1
ATOM 1339 O O . ILE A 1 175 ? 2.994 -1.512 -15.994 1.00 97.38 175 ILE A O 1
ATOM 1343 N N . ASP A 1 176 ? 1.410 -2.107 -14.510 1.00 97.69 176 ASP A N 1
ATOM 1344 C CA . ASP A 1 176 ? 0.356 -1.237 -15.010 1.00 97.69 176 ASP A CA 1
ATOM 1345 C C . ASP A 1 176 ? -0.156 -0.346 -13.874 1.00 97.69 176 ASP A C 1
ATOM 1347 O O . ASP A 1 176 ? -0.648 -0.855 -12.861 1.00 97.69 176 ASP A O 1
ATOM 1351 N N . PHE A 1 177 ? 0.033 0.968 -14.008 1.00 96.88 177 PHE A N 1
ATOM 1352 C CA . PHE A 1 177 ? -0.469 1.961 -13.057 1.00 96.88 177 PHE A CA 1
ATOM 1353 C C . PHE A 1 177 ? -1.902 2.416 -13.373 1.00 96.88 177 PHE A C 1
ATOM 1355 O O . PHE A 1 177 ? -2.564 2.939 -12.478 1.00 96.88 177 PHE A O 1
ATOM 1362 N N . ASP A 1 178 ? -2.393 2.186 -14.591 1.00 94.75 178 ASP A N 1
ATOM 1363 C CA . ASP A 1 178 ? -3.717 2.625 -15.046 1.00 94.75 178 ASP A CA 1
ATOM 1364 C C . ASP A 1 178 ? -4.817 1.636 -14.620 1.00 94.75 178 ASP A C 1
ATOM 1366 O O . ASP A 1 178 ? -5.977 2.012 -14.457 1.00 94.75 178 ASP A O 1
ATOM 1370 N N . ASP A 1 179 ? -4.441 0.378 -14.372 1.00 89.19 179 ASP A N 1
ATOM 1371 C CA . ASP A 1 179 ? -5.323 -0.685 -13.869 1.00 89.19 179 ASP A CA 1
ATOM 1372 C C . ASP A 1 179 ? -5.617 -0.578 -12.352 1.00 89.19 179 ASP A C 1
ATOM 1374 O O . ASP A 1 179 ? -6.322 -1.434 -11.810 1.00 89.19 179 ASP A O 1
ATOM 1378 N N . ALA A 1 180 ? -5.056 0.415 -11.646 1.00 80.81 180 ALA A N 1
ATOM 1379 C CA . ALA A 1 180 ? -5.238 0.589 -10.201 1.00 80.81 180 ALA A CA 1
ATOM 1380 C C . ALA A 1 180 ? -6.724 0.836 -9.820 1.00 80.81 180 ALA A C 1
ATOM 1382 O O . ALA A 1 180 ? -7.423 1.550 -10.541 1.00 80.81 180 ALA A O 1
ATOM 1383 N N . PRO A 1 181 ? -7.214 0.247 -8.707 1.00 72.62 181 PRO A N 1
ATOM 1384 C CA . PRO A 1 181 ? -8.620 0.307 -8.292 1.00 72.62 181 PRO A CA 1
ATOM 1385 C C . PRO A 1 181 ? -9.076 1.673 -7.753 1.00 72.62 181 PRO A C 1
ATOM 1387 O O . PRO A 1 181 ? -8.234 2.448 -7.238 1.00 72.62 181 PRO A O 1
#

Foldseek 3Di:
DDFQVNLLVCCVPPDPLVPDQAAEDEDDLRNLLRNLQNSVVVPDDNVRYHYQDPAQHPDDSYDDDDDDDDDDDDDDDDDDPFADQKAWEWEADPNDIDIDIWGFDPAFQVVRCVVVVHPQFDDHLQQRPQRQKKFWPDADKDADCVSHPDDDPVCVVRRIGRSSRIGHGHRYIYIYPPPRD

Mean predicted aligned error: 8.52 Å

Secondary structure (DSSP, 8-state):
---HHHHHHHHHHT--GGG-S-EEEES-HHHHHHHHHHHHHTT--GGGEEEE-SS--SS-SSPPPS----PPPP---S---B--SEEEEEEEETTEEEEEEEE--SS-HHHHHHHTT-----S-SSSSS-TTEEEEEES-EEE-GGG-SS--HHHHHTTEEEGGGEEE-BSEEEEESTT--

Radius of gyration: 20.16 Å; Cα contacts (8 Å, |Δi|>4): 288; chains: 1; bounding box: 49×36×53 Å

pLDDT: mean 86.72, std 17.96, range [27.98, 98.19]

Organism: NCBI:txid163714

Sequence (181 aa):
MINREKLDRILAEKVKLDELDEAIICGPEPMMIGVANGLYQNGMDKSKIKFELFAPPSQPLFEEVAEVAKQEPEVEKAGSISVGDSYKIKITLDDEVIEKELVKTDGTLIDQLIDADIDAPYSCKGGVCSSCIAKVTVGEVEFNTAKNFVLTDEEMDNGFVLCCQSKPKSAYIEIDFDDAP